Protein AF-A0A7Z9FZ51-F1 (afdb_monomer_lite)

Foldseek 3Di:
DAAAPFDKDWFADPVRWIKIFGDKDFAQADPQQWRFPFFFDKDFDCVQPVVQLVVVLVPDDHDLLAGDDDPNGMDADDDDFDWDWYAYYPLRQTEPPCVCAKTWDWDDFPDHITITIHGNPVVCNRIDAGMWIDDPSHTYGDDPVPDDVVRVRVVDDDDDDDPQDKDAPPDPPDPDDLCVVVHAPADQDWFQWPQRKIWTKGKHQQCSHSVNVVPPDDPVRSVSVLVSQQVCLVNPDPVDDRYDDTSDDDDDDDTVSVVDDDDPPQSGRMDMDTRIMGGHDD

Secondary structure (DSSP, 8-state):
---TTS--EEEE-TT--EEEE----B----TTSEEEEE-S--EE-TTTTHHHHHHHTTTPPPP--PPP-STTTEE------PPP-EEETTTTEEE-SGGGTEEEEEEE-SSSEEEEEEESSGGGTTB---EEEEETTEEEEE-GGGS-GGG--TT--PPP------B--S-SSSTT-TTTTT--SEEEEEEE-TTS-EEEEEEEEGGGSHHHHTS---HHHHHHHHHHHHHHHHH--TTS-SSPPPSSS-PPPPPGGGSPPPPTT-SSSEEEEEEEEE----

pLDDT: mean 89.77, std 9.66, range [45.31, 98.06]

Structure (mmCIF, N/CA/C/O backbone):
data_AF-A0A7Z9FZ51-F1
#
_entry.id   AF-A0A7Z9FZ51-F1
#
loop_
_atom_site.group_PDB
_atom_site.id
_atom_site.type_symbol
_atom_site.label_atom_id
_atom_site.label_alt_id
_atom_site.label_comp_id
_atom_site.label_asym_id
_atom_site.label_entity_id
_atom_site.label_seq_id
_atom_site.pdbx_PDB_ins_code
_atom_site.Cartn_x
_atom_site.Cartn_y
_atom_site.Cartn_z
_atom_site.occupancy
_atom_site.B_iso_or_equiv
_atom_site.auth_seq_id
_atom_site.auth_comp_id
_atom_site.auth_asym_id
_atom_site.auth_atom_id
_atom_site.pdbx_PDB_model_num
ATOM 1 N N . MET A 1 1 ? 10.504 4.989 -7.345 1.00 70.00 1 MET A N 1
ATOM 2 C CA . MET A 1 1 ? 10.584 3.708 -8.073 1.00 70.00 1 MET A CA 1
ATOM 3 C C . MET A 1 1 ? 12.003 3.205 -7.929 1.00 70.00 1 MET A C 1
ATOM 5 O O . MET A 1 1 ? 12.911 4.012 -8.070 1.00 70.00 1 MET A O 1
ATOM 9 N N . GLU A 1 2 ? 12.186 1.934 -7.598 1.00 76.62 2 GLU A N 1
ATOM 10 C CA . GLU A 1 2 ? 13.503 1.319 -7.427 1.00 76.62 2 GLU A CA 1
ATOM 11 C C . GLU A 1 2 ? 13.592 0.122 -8.384 1.00 76.62 2 GLU A C 1
ATOM 13 O O . GLU A 1 2 ? 12.722 -0.744 -8.342 1.00 76.62 2 GLU A O 1
ATOM 18 N N . ILE A 1 3 ? 14.574 0.114 -9.297 1.00 81.25 3 ILE A N 1
ATOM 19 C CA . ILE A 1 3 ? 14.749 -0.941 -10.324 1.00 81.25 3 ILE A CA 1
ATOM 20 C C . ILE A 1 3 ? 16.059 -1.725 -10.135 1.00 81.25 3 ILE A C 1
ATOM 22 O O . ILE A 1 3 ? 16.210 -2.825 -10.657 1.00 81.25 3 ILE A O 1
ATOM 26 N N . ASN A 1 4 ? 16.997 -1.238 -9.324 1.00 82.38 4 ASN A N 1
ATOM 27 C CA . ASN A 1 4 ? 18.313 -1.864 -9.131 1.00 82.38 4 ASN A CA 1
ATOM 28 C C . ASN A 1 4 ? 18.247 -3.281 -8.543 1.00 82.38 4 ASN A C 1
ATOM 30 O O . ASN A 1 4 ? 19.181 -4.053 -8.748 1.00 82.38 4 ASN A O 1
ATOM 34 N N . THR A 1 5 ? 17.165 -3.631 -7.844 1.00 81.12 5 THR A N 1
ATOM 35 C CA . THR A 1 5 ? 16.936 -4.961 -7.250 1.00 81.12 5 THR A CA 1
ATOM 36 C C . THR A 1 5 ? 16.008 -5.855 -8.072 1.00 81.12 5 THR A C 1
ATOM 38 O O . THR A 1 5 ? 15.762 -6.998 -7.688 1.00 81.12 5 THR A O 1
ATOM 41 N N . VAL A 1 6 ? 15.492 -5.365 -9.203 1.00 87.81 6 VAL A N 1
ATOM 42 C CA . VAL A 1 6 ? 14.621 -6.149 -10.083 1.00 87.81 6 VAL A CA 1
ATOM 43 C C . VAL A 1 6 ? 15.435 -7.290 -10.708 1.00 87.81 6 VAL A C 1
ATOM 45 O O . VAL A 1 6 ? 16.499 -7.025 -11.276 1.00 87.81 6 VAL A O 1
ATOM 48 N N . PRO A 1 7 ? 14.967 -8.554 -10.634 1.00 90.38 7 PRO A N 1
ATOM 49 C CA . PRO A 1 7 ? 15.611 -9.664 -11.328 1.00 90.38 7 PRO A CA 1
ATOM 50 C C . PRO A 1 7 ? 15.722 -9.381 -12.825 1.00 90.38 7 PRO A C 1
ATOM 52 O O . PRO A 1 7 ? 14.788 -8.855 -13.420 1.00 90.38 7 PRO A O 1
ATOM 55 N N . TYR A 1 8 ? 16.833 -9.753 -13.451 1.00 94.19 8 TYR A N 1
ATOM 56 C CA . TYR A 1 8 ? 17.039 -9.549 -14.883 1.00 94.19 8 TYR A CA 1
ATOM 57 C C . TYR A 1 8 ? 17.836 -10.707 -15.483 1.00 94.19 8 TYR A C 1
ATOM 59 O O . TYR A 1 8 ? 18.572 -11.394 -14.776 1.00 94.19 8 TYR A O 1
ATOM 67 N N . PHE A 1 9 ? 17.678 -10.914 -16.786 1.00 96.38 9 PHE A N 1
ATOM 68 C CA . PHE A 1 9 ? 18.583 -11.740 -17.581 1.00 96.38 9 PHE A CA 1
ATOM 69 C C . PHE A 1 9 ? 19.590 -10.838 -18.281 1.00 96.38 9 PHE A C 1
ATOM 71 O O . PHE A 1 9 ? 19.221 -9.751 -18.726 1.00 96.38 9 PHE A O 1
ATOM 78 N N . ASP A 1 10 ? 20.832 -11.286 -18.418 1.00 95.94 10 ASP A N 1
ATOM 79 C CA . ASP A 1 10 ? 21.835 -10.655 -19.264 1.00 95.94 10 ASP A CA 1
ATOM 80 C C . ASP A 1 10 ? 22.462 -11.648 -20.240 1.00 95.94 10 ASP A C 1
ATOM 82 O O . ASP A 1 10 ? 22.491 -12.856 -20.007 1.00 95.94 10 ASP A O 1
ATOM 86 N N . SER A 1 11 ? 22.897 -11.127 -21.381 1.00 97.56 11 SER A N 1
ATOM 87 C CA . SER A 1 11 ? 23.531 -11.895 -22.447 1.00 97.56 11 SER A CA 1
ATOM 88 C C . SER A 1 11 ? 24.342 -10.960 -23.341 1.00 97.56 11 SER A C 1
ATOM 90 O O . SER A 1 11 ? 24.157 -9.742 -23.301 1.00 97.56 11 SER A O 1
ATOM 92 N N . GLU A 1 12 ? 25.236 -11.522 -24.140 1.00 97.88 12 GLU A N 1
ATOM 93 C CA . GLU A 1 12 ? 26.069 -10.784 -25.089 1.00 97.88 12 GLU A CA 1
ATOM 94 C C . GLU A 1 12 ? 25.795 -11.268 -26.515 1.00 97.88 12 GLU A C 1
ATOM 96 O O . GLU A 1 12 ? 25.490 -12.443 -26.735 1.00 97.88 12 GLU A O 1
ATOM 101 N N . ASP A 1 13 ? 25.876 -10.354 -27.480 1.00 96.25 13 ASP A N 1
ATOM 102 C CA . ASP A 1 13 ? 25.861 -10.707 -28.900 1.00 96.25 13 ASP A CA 1
ATOM 103 C C . ASP A 1 13 ? 27.240 -11.195 -29.382 1.00 96.25 13 ASP A C 1
ATOM 105 O O . ASP A 1 13 ? 28.225 -11.206 -28.638 1.00 96.25 13 ASP A O 1
ATOM 109 N N . ALA A 1 14 ? 27.336 -11.592 -30.654 1.00 95.62 14 ALA A N 1
ATOM 110 C CA . ALA A 1 14 ? 28.589 -12.091 -31.231 1.00 95.62 14 ALA A CA 1
ATOM 111 C C . ALA A 1 14 ? 29.737 -11.056 -31.248 1.00 95.62 14 ALA A C 1
ATOM 113 O O . ALA A 1 14 ? 30.898 -11.430 -31.427 1.00 95.62 14 ALA A O 1
ATOM 114 N N . MET A 1 15 ? 29.430 -9.766 -31.076 1.00 95.19 15 MET A N 1
ATOM 115 C CA . MET A 1 15 ? 30.400 -8.671 -31.017 1.00 95.19 15 MET A CA 1
ATOM 116 C C . MET A 1 15 ? 30.791 -8.302 -29.577 1.00 95.19 15 MET A C 1
ATOM 118 O O . MET A 1 15 ? 31.623 -7.414 -29.387 1.00 95.19 15 MET A O 1
ATOM 122 N N . GLY A 1 16 ? 30.220 -8.972 -28.572 1.00 94.75 16 GLY A N 1
ATOM 123 C CA . GLY A 1 16 ? 30.438 -8.677 -27.158 1.00 94.75 16 GLY A CA 1
ATOM 124 C C . GLY A 1 16 ? 29.622 -7.488 -26.643 1.00 94.75 16 GLY A C 1
ATOM 125 O O . GLY A 1 16 ? 29.922 -6.971 -25.566 1.00 94.75 16 GLY A O 1
ATOM 126 N N . ASN A 1 17 ? 28.604 -7.021 -27.378 1.00 96.81 17 ASN A N 1
ATOM 127 C CA . ASN A 1 17 ? 27.694 -6.014 -26.837 1.00 96.81 17 ASN A CA 1
ATOM 128 C C . ASN A 1 17 ? 26.762 -6.679 -25.830 1.00 96.81 17 ASN A C 1
ATOM 130 O O . ASN A 1 17 ? 26.110 -7.680 -26.132 1.00 96.81 17 ASN A O 1
ATOM 134 N N . LYS A 1 18 ? 26.669 -6.091 -24.639 1.00 97.19 18 LYS A N 1
ATOM 135 C CA . LYS A 1 18 ? 25.845 -6.614 -23.557 1.00 97.19 18 LYS A CA 1
ATOM 136 C C . LYS A 1 18 ? 24.414 -6.094 -23.636 1.00 97.19 18 LYS A C 1
ATOM 138 O O . LYS A 1 18 ? 24.190 -4.891 -23.760 1.00 97.19 18 LYS A O 1
ATOM 143 N N . TYR A 1 19 ? 23.462 -7.001 -23.461 1.00 98.06 19 TYR A N 1
ATOM 144 C CA . TYR A 1 19 ? 22.036 -6.718 -23.374 1.00 98.06 19 TYR A CA 1
ATOM 145 C C . TYR A 1 19 ? 21.468 -7.268 -22.070 1.00 98.06 19 TYR A C 1
ATOM 147 O O . TYR A 1 19 ? 21.936 -8.283 -21.546 1.00 98.06 19 TYR A O 1
ATOM 155 N N . THR A 1 20 ? 20.436 -6.613 -21.550 1.00 96.94 20 THR A N 1
ATOM 156 C CA . THR A 1 20 ? 19.659 -7.099 -20.412 1.00 96.94 20 THR A CA 1
ATOM 157 C C . THR A 1 20 ? 18.171 -7.082 -20.715 1.00 96.94 20 THR A C 1
ATOM 159 O O . THR A 1 20 ? 17.685 -6.317 -21.550 1.00 96.94 20 THR A O 1
ATOM 162 N N . ARG A 1 21 ? 17.439 -7.945 -20.014 1.00 96.62 21 ARG A N 1
ATOM 163 C CA . ARG A 1 21 ? 15.982 -7.982 -20.017 1.00 96.62 21 ARG A CA 1
ATOM 164 C C . ARG A 1 21 ? 15.458 -8.015 -18.590 1.00 96.62 21 ARG A C 1
ATOM 166 O O . ARG A 1 21 ? 15.907 -8.850 -17.806 1.00 96.62 21 ARG A O 1
ATOM 173 N N . ILE A 1 22 ? 14.469 -7.181 -18.283 1.00 95.00 22 ILE A N 1
ATOM 174 C CA . ILE A 1 22 ? 13.732 -7.177 -17.009 1.00 95.00 22 ILE A CA 1
ATOM 175 C C . ILE A 1 22 ? 12.287 -7.687 -17.193 1.00 95.00 22 ILE A C 1
ATOM 177 O O . ILE A 1 22 ? 11.807 -7.766 -18.327 1.00 95.00 22 ILE A O 1
ATOM 181 N N . PRO A 1 23 ? 11.570 -8.049 -16.109 1.00 93.69 23 PRO A N 1
ATOM 182 C CA . PRO A 1 23 ? 10.147 -8.341 -16.165 1.00 93.69 23 PRO A CA 1
ATOM 183 C C . PRO A 1 23 ? 9.358 -7.158 -16.718 1.00 93.69 23 PRO A C 1
ATOM 185 O O . PRO A 1 23 ? 9.645 -6.002 -16.411 1.00 93.69 23 PRO A O 1
ATOM 188 N N . ARG A 1 24 ? 8.309 -7.459 -17.483 1.00 92.44 24 ARG A N 1
ATOM 189 C CA . ARG A 1 24 ? 7.384 -6.444 -17.984 1.00 92.44 24 ARG A CA 1
ATOM 190 C C . ARG A 1 24 ? 6.716 -5.710 -16.825 1.00 92.44 24 ARG A C 1
ATOM 192 O O . ARG A 1 24 ? 5.989 -6.322 -16.043 1.00 92.44 24 ARG A O 1
ATOM 199 N N . PHE A 1 25 ? 6.876 -4.391 -16.790 1.00 92.69 25 PHE A N 1
ATOM 200 C CA . PHE A 1 25 ? 6.110 -3.518 -15.908 1.00 92.69 25 PHE A CA 1
ATOM 201 C C . PHE A 1 25 ? 5.097 -2.718 -16.712 1.00 92.69 25 PHE A C 1
ATOM 203 O O . PHE A 1 25 ? 5.451 -1.992 -17.640 1.00 92.69 25 PHE A O 1
ATOM 210 N N . LYS A 1 26 ? 3.827 -2.860 -16.330 1.00 93.50 26 LYS A N 1
ATOM 211 C CA . LYS A 1 26 ? 2.723 -2.078 -16.872 1.00 93.50 26 LYS A CA 1
ATOM 212 C C . LYS A 1 26 ? 2.120 -1.237 -15.762 1.00 93.50 26 LYS A C 1
ATOM 214 O O . LYS A 1 26 ? 1.666 -1.772 -14.753 1.00 93.50 26 LYS A O 1
ATOM 219 N N . PHE A 1 27 ? 2.102 0.066 -15.975 1.00 93.69 27 PHE A N 1
ATOM 220 C CA . PHE A 1 27 ? 1.507 1.029 -15.070 1.00 93.69 27 PHE A CA 1
ATOM 221 C C . PHE A 1 27 ? 0.087 1.380 -15.528 1.00 93.69 27 PHE A C 1
ATOM 223 O O . PHE A 1 27 ? -0.194 1.368 -16.729 1.00 93.69 27 PHE A O 1
ATOM 230 N N . PRO A 1 28 ? -0.832 1.683 -14.597 1.00 91.88 28 PRO A N 1
ATOM 231 C CA . PRO A 1 28 ? -2.117 2.261 -14.956 1.00 91.88 28 PRO A CA 1
ATOM 232 C C . PRO A 1 28 ? -1.889 3.669 -15.510 1.00 91.88 28 PRO A C 1
ATOM 234 O O . PRO A 1 28 ? -1.166 4.464 -14.909 1.00 91.88 28 PRO A O 1
ATOM 237 N N . VAL A 1 29 ? -2.505 3.974 -16.648 1.00 92.19 29 VAL A N 1
ATOM 238 C CA . VAL A 1 29 ? -2.406 5.279 -17.311 1.00 92.19 29 VAL A CA 1
ATOM 239 C C . VAL A 1 29 ? -3.812 5.825 -17.516 1.00 92.19 29 VAL A C 1
ATOM 241 O O . VAL A 1 29 ? -4.710 5.089 -17.929 1.00 92.19 29 VAL A O 1
ATOM 244 N N . ASN A 1 30 ? -4.020 7.090 -17.161 1.00 88.75 30 ASN A N 1
ATOM 245 C CA . ASN A 1 30 ? -5.281 7.784 -17.394 1.00 88.75 30 ASN A CA 1
ATOM 246 C C . ASN A 1 30 ? -5.388 8.274 -18.857 1.00 88.75 30 ASN A C 1
ATOM 248 O O . ASN A 1 30 ? -4.530 7.994 -19.690 1.00 88.75 30 ASN A O 1
ATOM 252 N N . GLN A 1 31 ? -6.456 9.004 -19.177 1.00 88.38 31 GLN A N 1
ATOM 253 C CA . GLN A 1 31 ? -6.686 9.528 -20.532 1.00 88.38 31 GLN A CA 1
ATOM 254 C C . GLN A 1 31 ? -5.646 10.569 -20.974 1.00 88.38 31 GLN A C 1
ATOM 256 O O . GLN A 1 31 ? -5.479 10.769 -22.171 1.00 88.38 31 GLN A O 1
ATOM 261 N N . ASP A 1 32 ? -4.934 11.180 -20.027 1.00 88.25 32 ASP A N 1
ATOM 262 C CA . ASP A 1 32 ? -3.930 12.218 -20.269 1.00 88.25 32 ASP A CA 1
ATOM 263 C C . ASP A 1 32 ? -2.504 11.648 -20.367 1.00 88.25 32 ASP A C 1
ATOM 265 O O . ASP A 1 32 ? -1.533 12.398 -20.321 1.00 88.25 32 ASP A O 1
ATOM 269 N N . GLY A 1 33 ? -2.344 10.320 -20.426 1.00 92.50 33 GLY A N 1
ATOM 270 C CA . GLY A 1 33 ? -1.014 9.708 -20.450 1.00 92.50 33 GLY A CA 1
ATOM 271 C C . GLY A 1 33 ? -0.303 9.735 -19.090 1.00 92.50 33 GLY A C 1
ATOM 272 O O . GLY A 1 33 ? 0.920 9.636 -19.034 1.00 92.50 33 GLY A O 1
ATOM 273 N N . ILE A 1 34 ? -1.037 9.859 -17.977 1.00 92.44 34 ILE A N 1
ATOM 274 C CA . ILE A 1 34 ? -0.471 9.985 -16.626 1.00 92.44 34 ILE A CA 1
ATOM 275 C C . ILE A 1 34 ? -0.728 8.730 -15.784 1.00 92.44 34 ILE A C 1
ATOM 277 O O . ILE A 1 34 ? -1.857 8.256 -15.647 1.00 92.44 34 ILE A O 1
ATOM 281 N N . THR A 1 35 ? 0.324 8.236 -15.132 1.00 93.44 35 THR A N 1
ATOM 282 C CA . THR A 1 35 ? 0.235 7.328 -13.983 1.00 93.44 35 THR A CA 1
ATOM 283 C C . THR A 1 35 ? 0.287 8.134 -12.692 1.00 93.44 35 THR A C 1
ATOM 285 O O . THR A 1 35 ? 1.348 8.624 -12.303 1.00 93.44 35 THR A O 1
ATOM 288 N N . THR A 1 36 ? -0.834 8.230 -11.981 1.00 91.50 36 THR A N 1
ATOM 289 C CA . THR A 1 36 ? -0.872 8.812 -10.633 1.00 91.50 36 THR A CA 1
ATOM 290 C C . THR A 1 36 ? -0.196 7.875 -9.634 1.00 91.50 36 THR A C 1
ATOM 292 O O . THR A 1 36 ? -0.616 6.731 -9.474 1.00 91.50 36 THR A O 1
ATOM 295 N N . LEU A 1 37 ? 0.841 8.359 -8.945 1.00 90.94 37 LEU A N 1
ATOM 296 C CA . LEU A 1 37 ? 1.549 7.608 -7.900 1.00 90.94 37 LEU A CA 1
ATOM 297 C C . LEU A 1 37 ? 1.183 8.086 -6.493 1.00 90.94 37 LEU A C 1
ATOM 299 O O . LEU A 1 37 ? 1.145 7.289 -5.561 1.00 90.94 37 LEU A O 1
ATOM 303 N N . MET A 1 38 ? 0.924 9.384 -6.332 1.00 90.31 38 MET A N 1
ATOM 304 C CA . MET A 1 38 ? 0.450 9.979 -5.086 1.00 90.31 38 MET A CA 1
ATOM 305 C C . MET A 1 38 ? -0.615 11.021 -5.405 1.00 90.31 38 MET A C 1
ATOM 307 O O . MET A 1 38 ? -0.402 11.879 -6.260 1.00 90.31 38 MET A O 1
ATOM 311 N N . GLN A 1 39 ? -1.728 10.949 -4.687 1.00 88.75 39 GLN A N 1
ATOM 312 C CA . GLN A 1 39 ? -2.898 11.798 -4.859 1.00 88.75 39 GLN A CA 1
ATOM 313 C C . GLN A 1 39 ? -3.154 12.545 -3.544 1.00 88.75 39 GLN A C 1
ATOM 315 O O . GLN A 1 39 ? -3.059 11.937 -2.478 1.00 88.75 39 GLN A O 1
ATOM 320 N N . ASP A 1 40 ? -3.459 13.841 -3.615 1.00 88.75 40 ASP A N 1
ATOM 321 C CA . ASP A 1 40 ? -3.914 14.645 -2.469 1.00 88.75 40 ASP A CA 1
ATOM 322 C C . ASP A 1 40 ? -3.013 14.590 -1.226 1.00 88.75 40 ASP A C 1
ATOM 324 O O . ASP A 1 40 ? -3.474 14.397 -0.096 1.00 88.75 40 ASP A O 1
ATOM 328 N N . VAL A 1 41 ? -1.701 14.786 -1.424 1.00 88.6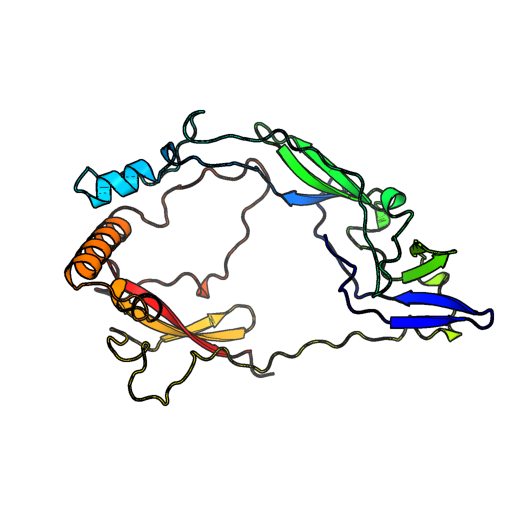9 41 VAL A N 1
ATOM 329 C CA . VAL A 1 41 ? -0.716 14.718 -0.334 1.00 88.69 41 VAL A CA 1
ATOM 330 C C . VAL A 1 41 ? -1.103 15.689 0.783 1.00 88.69 41 VAL A C 1
ATOM 332 O O . VAL A 1 41 ? -1.070 16.905 0.610 1.00 88.69 41 VAL A O 1
ATOM 335 N N . THR A 1 42 ? -1.450 15.132 1.944 1.00 90.94 42 THR A N 1
ATOM 336 C CA . THR A 1 42 ? -1.940 15.877 3.107 1.00 90.94 42 THR A CA 1
ATOM 337 C C . THR A 1 42 ? -1.242 15.376 4.364 1.00 90.94 42 THR A C 1
ATOM 339 O O . THR A 1 42 ? -1.232 14.179 4.648 1.00 90.94 42 THR A O 1
ATOM 342 N N . MET A 1 43 ? -0.654 16.295 5.127 1.00 92.25 43 MET A N 1
ATOM 343 C CA . MET A 1 43 ? -0.009 16.006 6.407 1.00 92.25 43 MET A CA 1
ATOM 344 C C . MET A 1 43 ? -0.935 16.445 7.537 1.00 92.25 43 MET A C 1
ATOM 346 O O . MET A 1 43 ? -1.212 17.635 7.671 1.00 92.25 43 MET A O 1
ATOM 350 N N . TYR A 1 44 ? -1.400 15.502 8.354 1.00 94.88 44 TYR A N 1
ATOM 351 C CA . TYR A 1 44 ? -2.259 15.800 9.501 1.00 94.88 44 TYR A CA 1
ATOM 352 C C . TYR A 1 44 ? -1.442 16.032 10.770 1.00 94.88 44 TYR A C 1
ATOM 354 O O . TYR A 1 44 ? -0.529 15.271 11.100 1.00 94.88 44 TYR A O 1
ATOM 362 N N . SER A 1 45 ? -1.797 17.079 11.507 1.00 96.31 45 SER A N 1
ATOM 363 C CA . SER A 1 45 ? -1.217 17.397 12.806 1.00 96.31 45 SER A CA 1
ATOM 364 C C . SER A 1 45 ? -1.926 16.645 13.940 1.00 96.31 45 SER A C 1
ATOM 366 O O . SER A 1 45 ? -2.924 15.938 13.750 1.00 96.31 45 SER A O 1
ATOM 368 N N . LYS A 1 46 ? -1.434 16.818 15.172 1.00 96.81 46 LYS A N 1
ATOM 369 C CA . LYS A 1 46 ? -2.080 16.236 16.358 1.00 96.81 46 LYS A CA 1
ATOM 370 C C . LYS A 1 46 ? -3.437 16.884 16.636 1.00 96.81 46 LYS A C 1
ATOM 372 O O . LYS A 1 46 ? -4.304 16.260 17.250 1.00 96.81 46 LYS A O 1
ATOM 377 N N . GLU A 1 47 ? -3.610 18.121 16.202 1.00 95.94 47 GLU A N 1
ATOM 378 C CA . GLU A 1 47 ? -4.805 18.935 16.370 1.00 95.94 47 GLU A CA 1
ATOM 379 C C . GLU A 1 47 ? -5.967 18.398 15.521 1.00 95.94 47 GLU A C 1
ATOM 381 O O . GLU A 1 47 ? -7.117 18.530 15.936 1.00 95.94 47 GLU A O 1
ATOM 386 N N . SER A 1 48 ? -5.667 17.699 14.417 1.00 96.19 48 SER A N 1
ATOM 387 C CA . SER A 1 48 ? -6.673 17.125 13.515 1.00 96.19 48 SER A CA 1
ATOM 388 C C . SER A 1 48 ? -7.651 16.185 14.221 1.00 96.19 48 SER A C 1
ATOM 390 O O . SER A 1 48 ? -8.857 16.418 14.200 1.00 96.19 48 SER A O 1
ATOM 392 N N . ILE A 1 49 ? -7.145 15.138 14.879 1.00 95.56 49 ILE A N 1
ATOM 393 C CA . ILE A 1 49 ? -7.989 14.159 15.588 1.00 95.56 49 ILE A CA 1
ATOM 394 C C . ILE A 1 49 ? -7.346 13.614 16.864 1.00 95.56 49 ILE A C 1
ATOM 396 O O . ILE A 1 49 ? -8.039 13.324 17.842 1.00 95.56 49 ILE A O 1
ATOM 400 N N . TYR A 1 50 ? -6.014 13.519 16.901 1.00 96.00 50 TYR A N 1
ATOM 401 C CA . TYR A 1 50 ? -5.285 12.874 17.992 1.00 96.00 50 TYR A CA 1
ATOM 402 C C . TYR A 1 50 ? -5.580 13.501 19.359 1.00 96.00 50 TYR A C 1
ATOM 404 O O . TYR A 1 50 ? -5.887 12.777 20.306 1.00 96.00 50 TYR A O 1
ATOM 412 N N . GLN A 1 51 ? -5.518 14.833 19.491 1.00 96.50 51 GLN A N 1
ATOM 413 C CA . GLN A 1 51 ? -5.763 15.485 20.785 1.00 96.50 51 GLN A CA 1
ATOM 414 C C . GLN A 1 51 ? -7.200 15.270 21.266 1.00 96.50 51 GLN A C 1
ATOM 416 O O . GLN A 1 51 ? -7.428 15.108 22.465 1.00 96.50 51 GLN A O 1
ATOM 421 N N . GLN A 1 52 ? -8.156 15.210 20.337 1.00 95.50 52 GLN A N 1
ATOM 422 C CA . GLN A 1 52 ? -9.558 14.965 20.654 1.00 95.50 52 GLN A CA 1
ATOM 423 C C . GLN A 1 52 ? -9.760 13.534 21.174 1.00 95.50 52 GLN A C 1
ATOM 425 O O . GLN A 1 52 ? -10.366 13.344 22.226 1.00 95.50 52 GLN A O 1
ATOM 430 N N . VAL A 1 53 ? -9.173 12.532 20.507 1.00 95.88 53 VAL A N 1
ATOM 431 C CA . VAL A 1 53 ? -9.195 11.129 20.965 1.00 95.88 53 VAL A CA 1
ATOM 432 C C . VAL A 1 53 ? -8.479 10.972 22.305 1.00 95.88 53 VAL A C 1
ATOM 434 O O . VAL A 1 53 ? -8.968 10.288 23.200 1.00 95.88 53 VAL A O 1
ATOM 437 N N . LYS A 1 54 ? -7.346 11.654 22.494 1.00 96.06 54 LYS A N 1
ATOM 438 C CA . LYS A 1 54 ? -6.601 11.639 23.757 1.00 96.06 54 LYS A CA 1
ATOM 439 C C . LYS A 1 54 ? -7.398 12.244 24.913 1.00 96.06 54 LYS A C 1
ATOM 441 O O . LYS A 1 54 ? -7.320 11.738 26.030 1.00 96.06 54 LYS A O 1
ATOM 446 N N . ALA A 1 55 ? -8.125 13.334 24.676 1.00 96.06 55 ALA A N 1
ATOM 447 C CA . ALA A 1 55 ? -9.003 13.932 25.677 1.00 96.06 55 ALA A CA 1
ATOM 448 C C . ALA A 1 55 ? -10.190 13.011 25.988 1.00 96.06 55 ALA A C 1
ATOM 450 O O . ALA A 1 55 ? -10.537 12.821 27.153 1.00 96.06 55 ALA A O 1
ATOM 451 N N . TRP A 1 56 ? -10.768 12.388 24.961 1.00 95.38 56 TRP A N 1
ATOM 452 C CA . TRP A 1 56 ? -11.854 11.426 25.111 1.00 95.38 56 TRP A CA 1
ATOM 453 C C . TRP A 1 56 ? -11.446 10.203 25.937 1.00 95.38 56 TRP A C 1
ATOM 455 O O . TRP A 1 56 ? -12.147 9.848 26.880 1.00 95.38 56 TRP A O 1
ATOM 465 N N . ALA A 1 57 ? -10.252 9.653 25.702 1.00 93.88 57 ALA A N 1
ATOM 466 C CA . ALA A 1 57 ? -9.682 8.585 26.526 1.00 93.88 57 ALA A CA 1
ATOM 467 C C . ALA A 1 57 ? -9.547 8.966 28.017 1.00 93.88 57 ALA A C 1
ATOM 469 O O . ALA A 1 57 ? -9.474 8.094 28.876 1.00 93.88 57 ALA A O 1
ATOM 470 N N . LYS A 1 58 ? -9.541 10.267 28.343 1.00 93.62 58 LYS A N 1
ATOM 471 C CA . LYS A 1 58 ? -9.518 10.806 29.714 1.00 93.62 58 LYS A CA 1
ATOM 472 C C . LYS A 1 58 ? -10.901 11.217 30.237 1.00 93.62 58 LYS A C 1
ATOM 474 O O . LYS A 1 58 ? -10.986 11.884 31.265 1.00 93.62 58 LYS A O 1
ATOM 479 N N . GLY A 1 59 ? -11.975 10.844 29.542 1.00 92.19 59 GLY A N 1
ATOM 480 C CA . GLY A 1 59 ? -13.358 11.110 29.942 1.00 92.19 59 GLY A CA 1
ATOM 481 C C . GLY A 1 59 ? -13.981 12.377 29.354 1.00 92.19 59 GLY A C 1
ATOM 482 O O . GLY A 1 59 ? -15.073 12.754 29.776 1.00 92.19 59 GLY A O 1
ATOM 483 N N . ALA A 1 60 ? -13.330 13.046 28.394 1.00 94.88 60 ALA A N 1
ATOM 484 C CA . ALA A 1 60 ? -13.988 14.106 27.630 1.00 94.88 60 ALA A CA 1
ATOM 485 C C . ALA A 1 60 ? -15.089 13.538 26.715 1.00 94.88 60 ALA A C 1
ATOM 487 O O . ALA A 1 60 ? -15.211 12.327 26.533 1.00 94.88 60 ALA A O 1
ATOM 488 N N . GLN A 1 61 ? -15.887 14.422 26.114 1.00 92.94 61 GLN A N 1
ATOM 489 C CA . GLN A 1 61 ? -16.897 13.998 25.147 1.00 92.94 61 GLN A CA 1
ATOM 490 C C . GLN A 1 61 ? -16.246 13.346 23.911 1.00 92.94 61 GLN A C 1
ATOM 492 O O . GLN A 1 61 ? -15.204 13.823 23.452 1.00 92.94 61 GLN A O 1
ATOM 497 N N . PRO A 1 62 ? -16.862 12.292 23.346 1.00 93.00 62 PRO A N 1
ATOM 498 C CA . PRO A 1 62 ? -16.389 11.673 22.117 1.00 93.00 62 PRO A CA 1
ATOM 499 C C . PRO A 1 62 ? -16.368 12.681 20.969 1.00 93.00 62 PRO A C 1
ATOM 501 O O . PRO A 1 62 ? -17.378 13.354 20.734 1.00 93.00 62 PRO A O 1
ATOM 504 N N . PRO A 1 63 ? -15.270 12.768 20.209 1.00 94.38 63 PRO A N 1
ATOM 505 C CA . PRO A 1 63 ? -15.242 13.595 19.020 1.00 94.38 63 PRO A CA 1
ATOM 506 C C . PRO A 1 63 ? -16.039 12.959 17.881 1.00 94.38 63 PRO A C 1
ATOM 508 O O . PRO A 1 63 ? -16.341 11.761 17.877 1.00 94.38 63 PRO A O 1
ATOM 511 N N . LYS A 1 64 ? -16.342 13.781 16.871 1.00 91.06 64 LYS A N 1
ATOM 512 C CA . LYS A 1 64 ? -17.094 13.361 15.679 1.00 91.06 64 LYS A CA 1
ATOM 513 C C . LYS A 1 64 ? -16.406 12.240 14.892 1.00 91.06 64 LYS A C 1
ATOM 515 O O . LYS A 1 64 ? -17.104 11.477 14.234 1.00 91.06 64 LYS A O 1
ATOM 520 N N . GLY A 1 65 ? -15.076 12.160 14.971 1.00 92.25 65 GLY A N 1
ATOM 521 C CA . GLY A 1 65 ? -14.241 11.212 14.227 1.00 92.25 65 GLY A CA 1
ATOM 522 C C . GLY A 1 65 ? -13.677 11.776 12.920 1.00 92.25 65 GLY A C 1
ATOM 523 O O . GLY A 1 65 ? -12.681 11.268 12.427 1.00 92.25 65 GLY A O 1
ATOM 524 N N . SER A 1 66 ? -14.244 12.858 12.388 1.00 94.31 66 SER A N 1
ATOM 525 C CA . SER A 1 66 ? -13.706 13.535 11.205 1.00 94.31 66 SER A CA 1
ATOM 526 C C . SER A 1 66 ? -12.357 14.193 11.502 1.00 94.31 66 SER A C 1
ATOM 528 O O . SER A 1 66 ? -12.230 14.911 12.500 1.00 94.31 66 SER A O 1
ATOM 530 N N . PHE A 1 67 ? -11.387 14.002 10.615 1.00 95.12 67 PHE A N 1
ATOM 531 C CA . PHE A 1 67 ? -10.115 14.712 10.639 1.00 95.12 67 PHE A CA 1
ATOM 532 C C . PHE A 1 67 ? -10.359 16.207 10.403 1.00 95.12 67 PHE A C 1
ATOM 534 O O . PHE A 1 67 ? -11.148 16.596 9.543 1.00 95.12 67 PHE A O 1
ATOM 541 N N . GLY A 1 68 ? -9.705 17.054 11.198 1.00 94.00 68 GLY A N 1
ATOM 542 C CA . GLY A 1 68 ? -9.775 18.502 11.023 1.00 94.00 68 GLY A CA 1
ATOM 543 C C . GLY A 1 68 ? -9.192 18.941 9.676 1.00 94.00 68 GLY A C 1
ATOM 544 O O . GLY A 1 68 ? -8.180 18.393 9.233 1.00 94.00 68 GLY A O 1
ATOM 545 N N . ILE A 1 69 ? -9.827 19.944 9.064 1.00 92.19 69 ILE A N 1
ATOM 546 C CA . ILE A 1 69 ? -9.495 20.470 7.727 1.00 92.19 69 ILE A CA 1
ATOM 547 C C . ILE A 1 69 ? -8.977 21.916 7.737 1.00 92.19 69 ILE A C 1
ATOM 549 O O . ILE A 1 69 ? -8.756 22.499 6.682 1.00 92.19 69 ILE A O 1
ATOM 553 N N . ASP A 1 70 ? -8.813 22.510 8.919 1.00 93.56 70 ASP A N 1
ATOM 554 C CA . ASP A 1 70 ? -8.229 23.845 9.070 1.00 93.56 70 ASP A CA 1
ATOM 555 C C . ASP A 1 70 ? -6.690 23.820 9.036 1.00 93.56 70 ASP A C 1
ATOM 557 O O . ASP A 1 70 ? -6.062 22.773 9.207 1.00 93.56 70 ASP A O 1
ATOM 561 N N . ASP A 1 71 ? -6.079 24.999 8.891 1.00 92.94 71 ASP A N 1
ATOM 562 C CA . ASP A 1 71 ? -4.619 25.177 8.807 1.00 92.94 71 ASP A CA 1
ATOM 563 C C . ASP A 1 71 ? -3.850 24.719 10.062 1.00 92.94 71 ASP A C 1
ATOM 565 O O . ASP A 1 71 ? -2.629 24.565 10.027 1.00 92.94 71 ASP A O 1
ATOM 569 N N . LYS A 1 72 ? -4.529 24.526 11.203 1.00 95.56 72 LYS A N 1
ATOM 570 C CA . LYS A 1 72 ? -3.902 23.954 12.407 1.00 95.56 72 LYS A CA 1
ATOM 571 C C . LYS A 1 72 ? -3.926 22.433 12.373 1.00 95.56 72 LYS A C 1
ATOM 573 O O . LYS A 1 72 ? -3.074 21.801 12.993 1.00 95.56 72 LYS A O 1
ATOM 578 N N . SER A 1 73 ? -4.910 21.860 11.693 1.00 95.88 73 SER A N 1
ATOM 579 C CA . SER A 1 73 ? -5.190 20.431 11.623 1.00 95.88 73 SER A CA 1
ATOM 580 C C . SER A 1 73 ? -4.457 19.742 10.481 1.00 95.88 73 SER A C 1
ATOM 582 O O . SER A 1 73 ? -4.071 18.581 10.620 1.00 95.88 73 SER A O 1
ATOM 584 N N . LEU A 1 74 ? -4.255 20.429 9.360 1.00 94.62 74 LEU A N 1
ATOM 585 C CA . LEU A 1 74 ? -3.573 19.855 8.211 1.00 94.62 74 LEU A CA 1
ATOM 586 C C . LEU A 1 74 ? -2.659 20.853 7.510 1.00 94.62 74 LEU A C 1
ATOM 588 O O . LEU A 1 74 ? -2.808 22.066 7.618 1.00 94.62 74 LEU A O 1
ATOM 592 N N . TRP A 1 75 ? -1.717 20.306 6.753 1.00 92.75 75 TRP A N 1
ATOM 593 C CA . TRP A 1 75 ? -0.868 21.046 5.836 1.00 92.75 75 TRP A CA 1
ATOM 594 C C . TRP A 1 75 ? -0.735 20.278 4.520 1.00 92.75 75 TRP A C 1
ATOM 596 O O . TRP A 1 75 ? -0.381 19.096 4.512 1.00 92.75 75 TRP A O 1
ATOM 606 N N . LYS A 1 76 ? -1.006 20.957 3.402 1.00 90.31 76 LYS A N 1
ATOM 607 C CA . LYS A 1 76 ? -0.783 20.436 2.048 1.00 90.31 76 LYS A CA 1
ATOM 608 C C . LYS A 1 76 ? 0.574 20.959 1.536 1.00 90.31 76 LYS A C 1
ATOM 610 O O . LYS A 1 76 ? 0.707 22.168 1.326 1.00 90.31 76 LYS A O 1
ATOM 615 N N . PRO A 1 77 ? 1.605 20.108 1.369 1.00 87.94 77 PRO A N 1
ATOM 616 C CA . PRO A 1 77 ? 2.902 20.546 0.870 1.00 87.94 77 PRO A CA 1
ATOM 617 C C . PRO A 1 77 ? 2.841 20.982 -0.595 1.00 87.94 77 PRO A C 1
ATOM 619 O O . PRO A 1 77 ? 2.175 20.363 -1.424 1.00 87.94 77 PRO A O 1
ATOM 622 N N . VAL A 1 78 ? 3.657 21.979 -0.942 1.00 85.81 78 VAL A N 1
ATOM 623 C CA . VAL A 1 78 ? 4.068 22.182 -2.335 1.00 85.81 78 VAL A CA 1
ATOM 624 C C . VAL A 1 78 ? 5.137 21.143 -2.649 1.00 85.81 78 VAL A C 1
ATOM 626 O O . VAL A 1 78 ? 6.247 21.193 -2.116 1.00 85.81 78 VAL A O 1
ATOM 629 N N . ILE A 1 79 ? 4.796 20.182 -3.497 1.00 86.75 79 ILE A N 1
ATOM 630 C CA . ILE A 1 79 ? 5.712 19.123 -3.920 1.00 86.75 79 ILE A CA 1
ATOM 631 C C . ILE A 1 79 ? 6.578 19.587 -5.096 1.00 86.75 79 ILE A C 1
ATOM 633 O O . ILE A 1 79 ? 6.206 20.481 -5.855 1.00 86.75 79 ILE A O 1
ATOM 637 N N . LYS A 1 80 ? 7.758 18.976 -5.233 1.00 86.56 80 LYS A N 1
ATOM 638 C CA . LYS A 1 80 ? 8.667 19.133 -6.377 1.00 86.56 80 LYS A CA 1
ATOM 639 C C . LYS A 1 80 ? 9.069 17.750 -6.880 1.00 86.56 80 LYS A C 1
ATOM 641 O O . LYS A 1 80 ? 9.258 16.842 -6.075 1.00 86.56 80 LYS A O 1
ATOM 646 N N . SER A 1 81 ? 9.195 17.599 -8.192 1.00 87.62 81 SER A N 1
ATOM 647 C CA . SER A 1 81 ? 9.646 16.368 -8.832 1.00 87.62 81 SER A CA 1
ATOM 648 C C . SER A 1 81 ? 11.041 16.583 -9.398 1.00 87.62 81 SER A C 1
ATOM 650 O O . SER A 1 81 ? 11.295 17.584 -10.067 1.00 87.62 81 SER A O 1
ATOM 652 N N . ASN A 1 82 ? 11.935 15.639 -9.130 1.00 88.12 82 ASN A N 1
ATOM 653 C CA . ASN A 1 82 ? 13.243 15.576 -9.772 1.00 88.12 82 ASN A CA 1
ATOM 654 C C . ASN A 1 82 ? 13.158 14.663 -10.989 1.00 88.12 82 ASN A C 1
ATOM 656 O O . ASN A 1 82 ? 12.367 13.725 -10.972 1.00 88.12 82 ASN A O 1
ATOM 660 N N . ALA A 1 83 ? 14.014 14.893 -11.988 1.00 88.00 83 ALA A N 1
ATOM 661 C CA . ALA A 1 83 ? 14.128 14.009 -13.142 1.00 88.00 83 ALA A CA 1
ATOM 662 C C . ALA A 1 83 ? 14.271 12.538 -12.718 1.00 88.00 83 ALA A C 1
ATOM 664 O O . ALA A 1 83 ? 14.899 12.224 -11.699 1.00 88.00 83 ALA A O 1
ATOM 665 N N . ILE A 1 84 ? 13.682 11.640 -13.510 1.00 88.12 84 ILE A N 1
ATOM 666 C CA . ILE A 1 84 ? 13.748 10.208 -13.239 1.00 88.12 84 ILE A CA 1
ATOM 667 C C . ILE A 1 84 ? 15.209 9.746 -13.290 1.00 88.12 84 ILE A C 1
ATOM 669 O O . ILE A 1 84 ? 15.931 10.009 -14.246 1.00 88.12 84 ILE A O 1
ATOM 673 N N . SER A 1 85 ? 15.654 9.077 -12.228 1.00 91.00 85 SER A N 1
ATOM 674 C CA . SER A 1 85 ? 16.993 8.502 -12.141 1.00 91.00 85 SER A CA 1
ATOM 675 C C . SER A 1 85 ? 16.866 7.093 -11.598 1.00 91.00 85 SER A C 1
ATOM 677 O O . SER A 1 85 ? 16.492 6.888 -10.443 1.00 91.00 85 SER A O 1
ATOM 679 N N . LEU A 1 86 ? 17.124 6.121 -12.466 1.00 93.31 86 LEU A N 1
ATOM 680 C CA . LEU A 1 86 ? 17.033 4.703 -12.160 1.00 93.31 86 LEU A CA 1
ATOM 681 C C . LEU A 1 86 ? 18.362 4.036 -12.477 1.00 93.31 86 LEU A C 1
ATOM 683 O O . LEU A 1 86 ? 19.149 4.526 -13.287 1.00 93.31 86 LEU A O 1
ATOM 687 N N . LYS A 1 87 ? 18.621 2.928 -11.792 1.00 94.00 87 LYS A N 1
ATOM 688 C CA . LYS A 1 87 ? 19.850 2.155 -11.927 1.00 94.00 87 LYS A CA 1
ATOM 689 C C . LYS A 1 87 ? 19.505 0.680 -12.042 1.00 94.00 87 LYS A C 1
ATOM 691 O O . LYS A 1 87 ? 18.469 0.260 -11.529 1.00 94.00 87 LYS A O 1
ATOM 696 N N . GLN A 1 88 ? 20.368 -0.092 -12.689 1.00 90.25 88 GLN A N 1
ATOM 697 C CA . GLN A 1 88 ? 20.169 -1.520 -12.908 1.00 90.25 88 GLN A CA 1
ATOM 698 C C . GLN A 1 88 ? 21.384 -2.335 -12.458 1.00 90.25 88 GLN A C 1
ATOM 700 O O . GLN A 1 88 ? 22.541 -1.968 -12.689 1.00 90.25 88 GLN A O 1
ATOM 705 N N . GLY A 1 89 ? 21.085 -3.477 -11.838 1.00 86.94 89 GLY A N 1
ATOM 706 C CA . GLY A 1 89 ? 22.053 -4.506 -11.494 1.00 86.94 89 GLY A CA 1
ATOM 707 C C . GLY A 1 89 ? 22.999 -4.143 -10.343 1.00 86.94 89 GLY A C 1
ATOM 708 O O . GLY A 1 89 ? 22.970 -3.037 -9.801 1.00 86.94 89 GLY A O 1
ATOM 709 N N . PRO A 1 90 ? 23.891 -5.075 -9.967 1.00 86.38 90 PRO A N 1
ATOM 710 C CA . PRO A 1 90 ? 24.745 -4.948 -8.784 1.00 86.38 90 PRO A CA 1
ATOM 711 C C . PRO A 1 90 ? 25.777 -3.817 -8.891 1.00 86.38 90 PRO A C 1
ATOM 713 O O . PRO A 1 90 ? 26.234 -3.297 -7.877 1.00 86.38 90 PRO A O 1
ATOM 716 N N . LYS A 1 91 ? 26.137 -3.413 -10.116 1.00 90.00 91 LYS A N 1
ATOM 717 C CA . LYS A 1 91 ? 27.033 -2.276 -10.374 1.00 90.00 91 LYS A CA 1
ATOM 718 C C . LYS A 1 91 ? 26.315 -0.925 -10.350 1.00 90.00 91 LYS A C 1
ATOM 720 O O . LYS A 1 91 ? 26.981 0.095 -10.480 1.00 90.00 91 LYS A O 1
ATOM 725 N N . ASN A 1 92 ? 24.990 -0.904 -10.170 1.00 92.25 92 ASN A N 1
ATOM 726 C CA . ASN A 1 92 ? 24.187 0.315 -10.166 1.00 92.25 92 ASN A CA 1
ATOM 727 C C . ASN A 1 92 ? 24.405 1.171 -11.428 1.00 92.25 92 ASN A C 1
ATOM 729 O O . ASN A 1 92 ? 24.541 2.394 -11.332 1.00 92.25 92 ASN A O 1
ATOM 733 N N . LEU A 1 93 ? 24.436 0.534 -12.605 1.00 94.31 93 LEU A N 1
ATOM 734 C CA . LEU A 1 93 ? 24.593 1.257 -13.867 1.00 94.31 93 LEU A CA 1
ATOM 735 C C . LEU A 1 93 ? 23.362 2.150 -14.093 1.00 94.31 93 LEU A C 1
ATOM 737 O O . LEU A 1 93 ? 22.243 1.648 -13.956 1.00 94.31 93 LEU A O 1
ATOM 741 N N . PRO A 1 94 ? 23.521 3.449 -14.399 1.00 96.00 94 PRO A N 1
ATOM 742 C CA . PRO A 1 94 ? 22.401 4.335 -14.689 1.00 96.00 94 PRO A CA 1
ATOM 743 C C . PRO A 1 94 ? 21.622 3.870 -15.923 1.00 96.00 94 PRO A C 1
ATOM 745 O O . PRO A 1 94 ? 22.211 3.478 -16.931 1.00 96.00 94 PRO A O 1
ATOM 748 N N . LEU A 1 95 ? 20.295 3.963 -15.837 1.00 95.12 95 LEU A N 1
ATOM 749 C CA . LEU A 1 95 ? 19.399 3.868 -16.984 1.00 95.12 95 LEU A CA 1
ATOM 750 C C . LEU A 1 95 ? 19.267 5.261 -17.605 1.00 95.12 95 LEU A C 1
ATOM 752 O O . LEU A 1 95 ? 18.706 6.162 -16.976 1.00 95.12 95 LEU A O 1
ATOM 756 N N . LEU A 1 96 ? 19.810 5.446 -18.805 1.00 95.31 96 LEU A N 1
ATOM 757 C CA . LEU A 1 96 ? 19.747 6.716 -19.530 1.00 95.31 96 LEU A CA 1
ATOM 758 C C . LEU A 1 96 ? 18.589 6.729 -20.529 1.00 95.31 96 LEU A C 1
ATOM 760 O O . LEU A 1 96 ? 17.972 5.704 -20.802 1.00 95.31 96 LEU A O 1
ATOM 764 N N . GLU A 1 97 ? 18.281 7.921 -21.040 1.00 93.31 97 GLU A N 1
ATOM 765 C CA . GLU A 1 97 ? 17.258 8.180 -22.066 1.00 93.31 97 GLU A CA 1
ATOM 766 C C . GLU A 1 97 ? 15.810 7.833 -21.689 1.00 93.31 97 GLU A C 1
ATOM 768 O O . GLU A 1 97 ? 14.899 7.951 -22.510 1.00 93.31 97 GLU A O 1
ATOM 773 N N . LEU A 1 98 ? 15.563 7.457 -20.432 1.00 91.94 98 LEU A N 1
ATOM 774 C CA . LEU A 1 98 ? 14.212 7.219 -19.930 1.00 91.94 98 LEU A CA 1
ATOM 775 C C . LEU A 1 98 ? 13.327 8.463 -20.029 1.00 91.94 98 LEU A C 1
ATOM 777 O O . LEU A 1 98 ? 12.121 8.323 -20.186 1.00 91.94 98 LEU A O 1
ATOM 781 N N . ASP A 1 99 ? 13.912 9.660 -19.988 1.00 90.94 99 ASP A N 1
ATOM 782 C CA . ASP A 1 99 ? 13.234 10.951 -20.114 1.00 90.94 99 ASP A CA 1
ATOM 783 C C . ASP A 1 99 ? 12.598 11.190 -21.489 1.00 90.94 99 ASP A C 1
ATOM 785 O O . ASP A 1 99 ? 11.785 12.099 -21.616 1.00 90.94 99 ASP A O 1
ATOM 789 N N . LYS A 1 100 ? 12.922 10.375 -22.501 1.00 90.38 100 LYS A N 1
ATOM 790 C CA . LYS A 1 100 ? 12.226 10.363 -23.799 1.00 90.38 100 LYS A CA 1
ATOM 791 C C . LYS A 1 100 ? 10.945 9.521 -23.770 1.00 90.38 100 LYS A C 1
ATOM 793 O O . LYS A 1 100 ? 10.104 9.660 -24.648 1.00 90.38 100 LYS A O 1
ATOM 798 N N . ILE A 1 101 ? 10.814 8.641 -22.777 1.00 92.56 101 ILE A N 1
ATOM 799 C CA . ILE A 1 101 ? 9.750 7.635 -22.666 1.00 92.56 101 ILE A CA 1
ATOM 800 C C . ILE A 1 101 ? 8.771 8.034 -21.566 1.00 92.56 101 ILE A C 1
ATOM 802 O O . ILE A 1 101 ? 7.559 8.040 -21.772 1.00 92.56 101 ILE A O 1
ATOM 806 N N . LEU A 1 102 ? 9.296 8.396 -20.397 1.00 93.50 102 LEU A N 1
ATOM 807 C CA . LEU A 1 102 ? 8.518 8.887 -19.276 1.00 93.50 102 LEU A CA 1
ATOM 808 C C . LEU A 1 102 ? 9.295 9.907 -18.447 1.00 93.50 102 LEU A C 1
ATOM 810 O O . LEU A 1 102 ? 10.514 9.844 -18.301 1.00 93.50 102 LEU A O 1
ATOM 814 N N . ARG A 1 103 ? 8.566 10.806 -17.794 1.00 93.69 103 ARG A N 1
ATOM 815 C CA . ARG A 1 103 ? 9.136 11.713 -16.794 1.00 93.69 103 ARG A CA 1
ATOM 816 C C . ARG A 1 103 ? 8.274 11.766 -15.554 1.00 93.69 103 ARG A C 1
ATOM 818 O O . ARG A 1 103 ? 7.066 11.565 -15.598 1.00 93.69 103 ARG A O 1
ATOM 825 N N . THR A 1 104 ? 8.892 12.077 -14.425 1.00 94.12 104 THR A N 1
ATOM 826 C CA . THR A 1 104 ? 8.126 12.454 -13.241 1.00 94.12 104 THR A CA 1
ATOM 827 C C . THR A 1 104 ? 7.419 13.777 -13.493 1.00 94.12 104 THR A C 1
ATOM 829 O O . THR A 1 104 ? 8.036 14.707 -14.017 1.00 94.12 104 THR A O 1
ATOM 832 N N . THR A 1 105 ? 6.181 13.894 -13.041 1.00 92.81 105 THR A N 1
ATOM 833 C CA . THR A 1 105 ? 5.415 15.127 -13.163 1.00 92.81 105 THR A CA 1
ATOM 834 C C . THR A 1 105 ? 4.668 15.434 -11.874 1.00 92.81 105 THR A C 1
ATOM 836 O O . THR A 1 105 ? 4.380 14.547 -11.062 1.00 92.81 105 THR A O 1
ATOM 839 N N . ILE A 1 106 ? 4.369 16.715 -11.692 1.00 91.62 106 ILE A N 1
ATOM 840 C CA . ILE A 1 106 ? 3.447 17.198 -10.676 1.00 91.62 106 ILE A CA 1
ATOM 841 C C . ILE A 1 106 ? 2.295 17.839 -11.403 1.00 91.62 106 ILE A C 1
ATOM 843 O O . ILE A 1 106 ? 2.480 18.761 -12.194 1.00 91.62 106 ILE A O 1
ATOM 847 N N . PHE A 1 107 ? 1.104 17.394 -11.058 1.00 86.62 107 PHE A N 1
ATOM 848 C CA . PHE A 1 107 ? -0.119 18.003 -11.524 1.00 86.62 107 PHE A CA 1
ATOM 849 C C . PHE A 1 107 ? -0.893 18.495 -10.316 1.00 86.62 107 PHE A C 1
ATOM 851 O O . PHE A 1 107 ? -0.887 17.913 -9.228 1.00 86.62 107 PHE A O 1
ATOM 858 N N . ARG A 1 108 ? -1.495 19.657 -10.503 1.00 77.75 108 ARG A N 1
ATOM 859 C CA . ARG A 1 108 ? -2.326 20.280 -9.496 1.00 77.75 108 ARG A CA 1
ATOM 860 C C . ARG A 1 108 ? -3.748 19.769 -9.688 1.00 77.75 108 ARG A C 1
ATOM 862 O O . ARG A 1 108 ? -4.283 19.845 -10.790 1.00 77.75 108 ARG A O 1
ATOM 869 N N . THR A 1 109 ? -4.341 19.270 -8.617 1.00 71.38 109 THR A N 1
ATOM 870 C CA . THR A 1 109 ? -5.796 19.149 -8.511 1.00 71.38 109 THR A CA 1
ATOM 871 C C . THR A 1 109 ? -6.328 20.447 -7.906 1.00 71.38 109 THR A C 1
ATOM 873 O O . THR A 1 109 ? -5.557 21.368 -7.650 1.00 71.38 109 THR A O 1
ATOM 876 N N . ASN A 1 110 ? -7.635 20.594 -7.722 1.00 76.12 110 ASN A N 1
ATOM 877 C CA . ASN A 1 110 ? -8.245 21.862 -7.303 1.00 76.12 110 ASN A CA 1
ATOM 878 C C . ASN A 1 110 ? -7.447 22.593 -6.196 1.00 76.12 110 ASN A C 1
ATOM 880 O O . ASN A 1 110 ? -6.982 23.729 -6.383 1.00 76.12 110 ASN A O 1
ATOM 884 N N . GLU A 1 111 ? -7.197 21.906 -5.082 1.00 73.81 111 GLU A N 1
ATOM 885 C CA . GLU A 1 111 ? -6.581 22.478 -3.884 1.00 73.81 111 GLU A CA 1
ATOM 886 C C . GLU A 1 111 ? -5.310 21.752 -3.427 1.00 73.81 111 GLU A C 1
ATOM 888 O O . GLU A 1 111 ? -4.651 22.221 -2.497 1.00 73.81 111 GLU A O 1
ATOM 893 N N . SER A 1 112 ? -4.940 20.637 -4.058 1.00 78.12 112 SER A N 1
ATOM 894 C CA . SER A 1 112 ? -3.762 19.853 -3.694 1.00 78.12 112 SER A CA 1
ATOM 895 C C . SER A 1 112 ? -2.795 19.647 -4.866 1.00 78.12 112 SER A C 1
ATOM 897 O O . SER A 1 112 ? -3.062 19.977 -6.026 1.00 78.12 112 SER A O 1
ATOM 899 N N . HIS A 1 113 ? -1.621 19.107 -4.545 1.00 84.31 113 HIS A N 1
ATOM 900 C CA . HIS A 1 113 ? -0.683 18.633 -5.544 1.00 84.31 113 HIS A CA 1
ATOM 901 C C . HIS A 1 113 ? -0.605 17.110 -5.521 1.00 84.31 113 HIS A C 1
ATOM 903 O O . HIS A 1 113 ? -0.509 16.486 -4.462 1.00 84.31 113 HIS A O 1
ATOM 909 N N . SER A 1 114 ? -0.572 16.539 -6.718 1.00 87.50 114 SER A N 1
ATOM 910 C CA . SER A 1 114 ? -0.429 15.113 -6.965 1.00 87.50 114 SER A CA 1
ATOM 911 C C . SER A 1 114 ? 0.839 14.852 -7.777 1.00 87.50 114 SER A C 1
ATOM 913 O O . SER A 1 114 ? 1.295 15.696 -8.553 1.00 87.50 114 SER A O 1
ATOM 915 N N . PHE A 1 115 ? 1.450 13.695 -7.550 1.00 91.75 115 PHE A N 1
ATOM 916 C CA . PHE A 1 115 ? 2.708 13.283 -8.167 1.00 91.75 115 PHE A CA 1
ATOM 917 C C . PHE A 1 115 ? 2.492 12.023 -8.993 1.00 91.75 115 PHE A C 1
ATOM 919 O O . PHE A 1 115 ? 1.810 11.087 -8.564 1.00 91.75 115 PHE A O 1
ATOM 926 N N . GLY A 1 116 ? 3.115 11.973 -10.163 1.00 93.31 116 GLY A N 1
ATOM 927 C CA . GLY A 1 116 ? 2.977 10.838 -11.058 1.00 93.31 116 GLY A CA 1
ATOM 928 C C . GLY A 1 116 ? 4.079 10.733 -12.096 1.00 93.31 116 GLY A C 1
ATOM 929 O O . GLY A 1 116 ? 5.107 11.412 -12.026 1.00 93.31 116 GLY A O 1
ATOM 930 N N . LEU A 1 117 ? 3.836 9.853 -13.059 1.00 94.25 117 LEU A N 1
ATOM 931 C CA . LEU A 1 117 ? 4.642 9.675 -14.260 1.00 94.25 117 LEU A CA 1
ATOM 932 C C . LEU A 1 117 ? 3.816 10.131 -15.457 1.00 94.25 117 LEU A C 1
ATOM 934 O O . LEU A 1 117 ? 2.674 9.710 -15.602 1.00 94.25 117 LEU A O 1
ATOM 938 N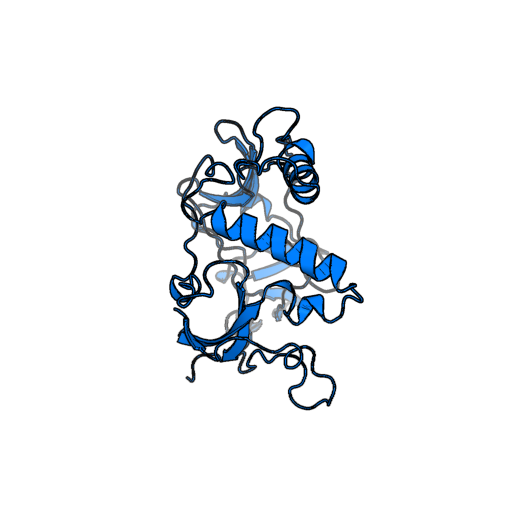 N . GLU A 1 118 ? 4.394 10.975 -16.293 1.00 94.50 118 GLU A N 1
ATOM 939 C CA . GLU A 1 118 ? 3.860 11.344 -17.600 1.00 94.50 118 GLU A CA 1
ATOM 940 C C . GLU A 1 118 ? 4.559 10.485 -18.650 1.00 94.50 118 GLU A C 1
ATOM 942 O O . GLU A 1 118 ? 5.792 10.481 -18.719 1.00 94.50 118 GLU A O 1
ATOM 947 N N . TRP A 1 119 ? 3.776 9.740 -19.426 1.00 94.81 119 TRP A N 1
ATOM 948 C CA . TRP A 1 119 ? 4.249 8.889 -20.512 1.00 94.81 119 TRP A CA 1
ATOM 949 C C . TRP A 1 119 ? 4.316 9.719 -21.791 1.00 94.81 119 TRP A C 1
ATOM 951 O O . TRP A 1 119 ? 3.292 10.142 -22.315 1.00 94.81 119 TRP A O 1
ATOM 961 N N . ILE A 1 120 ? 5.537 9.992 -22.252 1.00 92.25 120 ILE A N 1
ATOM 962 C CA . ILE A 1 120 ? 5.816 10.903 -23.372 1.00 92.25 120 ILE A CA 1
ATOM 963 C C . ILE A 1 120 ? 5.572 10.200 -24.706 1.00 92.25 120 ILE A C 1
ATOM 965 O O . ILE A 1 120 ? 5.052 10.802 -25.641 1.00 92.25 120 ILE A O 1
ATOM 969 N N . ASP A 1 121 ? 5.925 8.918 -24.786 1.00 83.38 121 ASP A N 1
ATOM 970 C CA . ASP A 1 121 ? 5.548 8.075 -25.913 1.00 83.38 121 ASP A CA 1
ATOM 971 C C . ASP A 1 121 ? 4.172 7.453 -25.648 1.00 83.38 121 ASP A C 1
ATOM 973 O O . ASP A 1 121 ? 4.039 6.476 -24.903 1.00 83.38 121 ASP A O 1
ATOM 977 N N . GLU A 1 122 ? 3.143 8.021 -26.278 1.00 69.00 122 GLU A N 1
ATOM 978 C CA . GLU A 1 122 ? 1.751 7.572 -26.174 1.00 69.00 122 GLU A CA 1
ATOM 979 C C . GLU A 1 122 ? 1.570 6.100 -26.588 1.00 69.00 122 GLU A C 1
ATOM 981 O O . GLU A 1 122 ? 0.671 5.422 -26.083 1.00 69.00 122 GLU A O 1
ATOM 986 N N . ASN A 1 123 ? 2.454 5.560 -27.439 1.00 75.50 123 ASN A N 1
ATOM 987 C CA . ASN A 1 123 ? 2.381 4.166 -27.884 1.00 75.50 123 ASN A CA 1
ATOM 988 C C . ASN A 1 123 ? 2.752 3.172 -26.778 1.00 75.50 123 ASN A C 1
ATOM 990 O O . ASN A 1 123 ? 2.385 1.997 -26.854 1.00 75.50 123 ASN A O 1
ATOM 994 N N . THR A 1 124 ? 3.459 3.621 -25.737 1.00 79.06 124 THR A N 1
ATOM 995 C CA . THR A 1 124 ? 3.847 2.744 -24.625 1.00 79.06 124 THR A CA 1
ATOM 996 C C . THR A 1 124 ? 2.653 2.344 -23.770 1.00 79.06 124 THR A C 1
ATOM 998 O O . THR A 1 124 ? 2.656 1.255 -23.199 1.00 79.06 124 THR A O 1
ATOM 1001 N N . GLY A 1 125 ? 1.625 3.194 -23.651 1.00 85.94 125 GLY A N 1
ATOM 1002 C CA . GLY A 1 125 ? 0.426 2.902 -22.860 1.00 85.94 125 GLY A CA 1
ATOM 1003 C C . GLY A 1 125 ? 0.726 2.447 -21.424 1.00 85.94 125 GLY A C 1
ATOM 1004 O O . GLY A 1 125 ? 0.052 1.552 -20.904 1.00 85.94 125 GLY A O 1
ATOM 1005 N N . GLY A 1 126 ? 1.773 3.002 -20.804 1.00 93.06 126 GLY A N 1
ATOM 1006 C CA . GLY A 1 126 ? 2.200 2.626 -19.455 1.00 93.06 126 GLY A CA 1
ATOM 1007 C C . GLY A 1 126 ? 3.211 1.489 -19.378 1.00 93.06 126 GLY A C 1
ATOM 1008 O O . GLY A 1 126 ? 3.459 0.978 -18.285 1.00 93.06 126 GLY A O 1
ATOM 1009 N N . LEU A 1 127 ? 3.752 1.029 -20.506 1.00 94.00 127 LEU A N 1
ATOM 1010 C CA . LEU A 1 127 ? 4.763 -0.023 -20.546 1.00 94.00 127 LEU A CA 1
ATOM 1011 C C . LEU A 1 127 ? 6.155 0.564 -20.328 1.00 94.00 127 LEU A C 1
ATOM 1013 O O . LEU A 1 127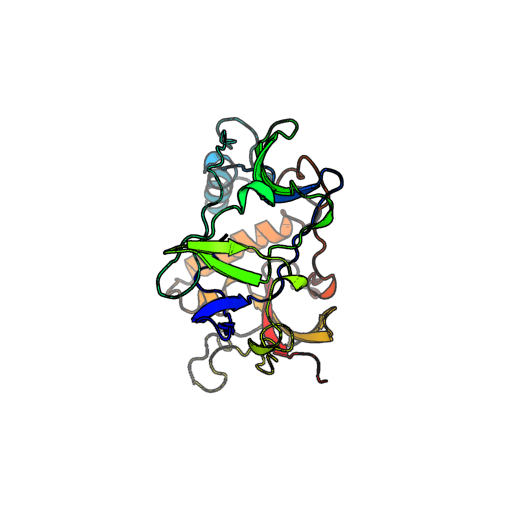 ? 6.672 1.310 -21.155 1.00 94.00 127 LEU A O 1
ATOM 1017 N N . PHE A 1 128 ? 6.782 0.183 -19.220 1.00 94.38 128 PHE A N 1
ATOM 1018 C CA . PHE A 1 128 ? 8.183 0.507 -18.978 1.00 94.38 128 PHE A CA 1
ATOM 1019 C C . PHE A 1 128 ? 9.095 -0.366 -19.863 1.00 94.38 128 PHE A C 1
ATOM 1021 O O . PHE A 1 128 ? 8.751 -1.532 -20.089 1.00 94.38 128 PHE A O 1
ATOM 1028 N N . PRO A 1 129 ? 10.251 0.142 -20.338 1.00 94.50 129 PRO A N 1
ATOM 1029 C CA . PRO A 1 129 ? 11.147 -0.627 -21.200 1.00 94.50 129 PRO A CA 1
ATOM 1030 C C . PRO A 1 129 ? 11.574 -1.965 -20.589 1.00 94.50 129 PRO A C 1
ATOM 1032 O O . PRO A 1 129 ? 11.993 -2.034 -19.433 1.00 94.50 129 PRO A O 1
ATOM 1035 N N . GLU A 1 130 ? 11.475 -3.031 -21.383 1.00 95.25 130 GLU A N 1
ATOM 1036 C CA . GLU A 1 130 ? 11.849 -4.390 -20.972 1.00 95.25 130 GLU A CA 1
ATOM 1037 C C . GLU A 1 130 ? 13.306 -4.725 -21.303 1.00 95.25 130 GLU A C 1
ATOM 1039 O O . GLU A 1 130 ? 13.921 -5.515 -20.586 1.00 95.25 130 GLU A O 1
ATOM 1044 N N . TYR A 1 131 ? 13.845 -4.150 -22.380 1.00 96.88 131 TYR A N 1
ATOM 1045 C CA . TYR A 1 131 ? 15.147 -4.493 -22.947 1.00 96.88 131 TYR A CA 1
ATOM 1046 C C . TYR A 1 131 ? 16.087 -3.299 -22.899 1.00 96.88 131 TYR A C 1
ATOM 1048 O O . TYR A 1 131 ? 15.687 -2.168 -23.179 1.00 96.88 131 TYR A O 1
ATOM 1056 N N . PHE A 1 132 ? 17.344 -3.563 -22.558 1.00 96.94 132 PHE A N 1
ATOM 1057 C CA . PHE A 1 132 ? 18.373 -2.539 -22.474 1.00 96.94 132 PHE A CA 1
ATOM 1058 C C . PHE A 1 132 ? 19.670 -3.035 -23.097 1.00 96.94 132 PHE A C 1
ATOM 1060 O O . PHE A 1 132 ? 20.032 -4.201 -22.945 1.00 96.94 132 PHE A O 1
ATOM 1067 N N . LYS A 1 133 ? 20.402 -2.132 -23.741 1.00 97.69 133 LYS A N 1
ATOM 1068 C CA . LYS A 1 133 ? 21.758 -2.354 -24.239 1.00 97.69 133 LYS A CA 1
ATOM 1069 C C . LYS A 1 133 ? 22.743 -1.563 -23.390 1.00 97.69 133 LYS A C 1
ATOM 1071 O O . LYS A 1 133 ? 22.456 -0.432 -23.000 1.00 97.69 133 LYS A O 1
ATOM 1076 N N . GLN A 1 134 ? 23.894 -2.150 -23.084 1.00 97.06 134 GLN A N 1
ATOM 1077 C CA . GLN A 1 134 ? 24.952 -1.429 -22.392 1.00 97.06 134 GLN A CA 1
ATOM 1078 C C . GLN A 1 134 ? 25.685 -0.501 -23.368 1.00 97.06 134 GLN A C 1
ATOM 1080 O O . GLN A 1 134 ? 26.238 -0.956 -24.368 1.00 97.06 134 GLN A O 1
ATOM 1085 N N . GLU A 1 135 ? 25.748 0.785 -23.032 1.00 95.88 135 GLU A N 1
ATOM 1086 C CA . GLU A 1 135 ? 26.545 1.791 -23.733 1.00 95.88 135 GLU A CA 1
ATOM 1087 C C . GLU A 1 135 ? 27.509 2.451 -22.742 1.00 95.88 135 GLU A C 1
ATOM 1089 O O . GLU A 1 135 ? 27.115 3.214 -21.858 1.00 95.88 135 GLU A O 1
ATOM 1094 N N . GLY A 1 136 ? 28.797 2.108 -22.841 1.00 93.69 136 GLY A N 1
ATOM 1095 C CA . GLY A 1 136 ? 29.798 2.531 -21.860 1.00 93.69 136 GLY A CA 1
ATOM 1096 C C . GLY A 1 136 ? 29.465 2.027 -20.450 1.00 93.69 136 GLY A C 1
ATOM 1097 O O . GLY A 1 136 ? 29.322 0.824 -20.227 1.00 93.69 136 GLY A O 1
ATOM 1098 N N . GLU A 1 137 ? 29.346 2.949 -19.493 1.00 95.00 137 GLU A N 1
ATOM 1099 C CA . GLU A 1 137 ? 28.962 2.659 -18.101 1.00 95.00 137 GLU A CA 1
ATOM 1100 C C . GLU A 1 137 ? 27.465 2.891 -17.829 1.00 95.00 137 GLU A C 1
ATOM 1102 O O . GLU A 1 137 ? 27.074 3.127 -16.690 1.00 95.00 137 GLU A O 1
ATOM 1107 N N . ALA A 1 138 ? 26.616 2.828 -18.856 1.00 96.88 138 ALA A N 1
ATOM 1108 C CA . ALA A 1 138 ? 25.173 3.013 -18.744 1.00 96.88 138 ALA A CA 1
ATOM 1109 C C . ALA A 1 138 ? 24.394 1.910 -19.468 1.00 96.88 138 ALA A C 1
ATOM 1111 O O . ALA A 1 138 ? 24.934 1.188 -20.303 1.00 96.88 138 ALA A O 1
ATOM 1112 N N . MET A 1 139 ? 23.107 1.805 -19.151 1.00 96.69 139 MET A N 1
ATOM 1113 C CA . MET A 1 139 ? 22.147 0.978 -19.875 1.00 96.69 139 MET A CA 1
ATOM 1114 C C . MET A 1 139 ? 21.131 1.892 -20.567 1.00 96.69 139 MET A C 1
ATOM 1116 O O . MET A 1 139 ? 20.573 2.791 -19.935 1.00 96.69 139 MET A O 1
ATOM 1120 N N . VAL A 1 140 ? 20.881 1.655 -21.850 1.00 97.00 140 VAL A N 1
ATOM 1121 C CA . VAL A 1 140 ? 19.964 2.444 -22.687 1.00 97.00 140 VAL A CA 1
ATOM 1122 C C . VAL A 1 140 ? 18.814 1.540 -23.137 1.00 97.00 140 VAL A C 1
ATOM 1124 O O . VAL A 1 140 ? 19.081 0.397 -23.522 1.00 97.00 140 VAL A O 1
ATOM 1127 N N . PRO A 1 141 ? 17.545 1.979 -23.042 1.00 95.75 141 PRO A N 1
ATOM 1128 C CA . PRO A 1 141 ? 16.408 1.188 -23.497 1.00 95.75 141 PRO A CA 1
ATOM 1129 C C . PRO A 1 141 ? 16.484 0.944 -25.007 1.00 95.75 141 PRO A C 1
ATOM 1131 O O . PRO A 1 141 ? 16.795 1.853 -25.769 1.00 95.75 141 PRO A O 1
ATOM 1134 N N . VAL A 1 142 ? 16.164 -0.276 -25.429 1.00 96.19 142 VAL A N 1
ATOM 1135 C CA . VAL A 1 142 ? 16.087 -0.664 -26.845 1.00 96.19 142 VAL A CA 1
ATOM 1136 C C . VAL A 1 142 ? 14.768 -1.376 -27.123 1.00 96.19 142 VAL A C 1
ATOM 1138 O O . VAL A 1 142 ? 14.149 -1.950 -26.220 1.00 96.19 142 VAL A O 1
ATOM 1141 N N . SER A 1 143 ? 14.314 -1.332 -28.371 1.00 94.12 143 SER A N 1
ATOM 1142 C CA . SER A 1 143 ? 13.154 -2.109 -28.803 1.00 94.12 143 SER A CA 1
ATOM 1143 C C . SER A 1 143 ? 13.482 -3.605 -28.850 1.00 94.12 143 SER A C 1
ATOM 1145 O O . SER A 1 143 ? 14.643 -4.011 -28.891 1.00 94.12 143 SER A O 1
ATOM 1147 N N . VAL A 1 144 ? 12.450 -4.454 -28.853 1.00 95.25 144 VAL A N 1
ATOM 1148 C CA . VAL A 1 144 ? 12.639 -5.910 -28.965 1.00 95.25 144 VAL A CA 1
ATOM 1149 C C . VAL A 1 144 ? 13.311 -6.311 -30.286 1.00 95.25 144 VAL A C 1
ATOM 1151 O O . VAL A 1 144 ? 14.063 -7.280 -30.302 1.00 95.25 144 VAL A O 1
ATOM 1154 N N . ASP A 1 145 ? 13.091 -5.544 -31.357 1.00 95.88 145 ASP A N 1
ATOM 1155 C CA . ASP A 1 145 ? 13.642 -5.805 -32.694 1.00 95.88 145 ASP A CA 1
ATOM 1156 C C . ASP A 1 145 ? 15.148 -5.501 -32.782 1.00 95.88 145 ASP A C 1
ATOM 1158 O O . ASP A 1 145 ? 15.840 -5.996 -33.669 1.00 95.88 145 ASP A O 1
ATOM 1162 N N . GLU A 1 146 ? 15.673 -4.708 -31.846 1.00 96.31 146 GLU A N 1
ATOM 1163 C CA . GLU A 1 146 ? 17.099 -4.383 -31.732 1.00 96.31 146 GLU A CA 1
ATOM 1164 C C . GLU A 1 146 ? 17.870 -5.380 -30.856 1.00 96.31 146 GLU A C 1
ATOM 1166 O O . GLU A 1 146 ? 19.087 -5.258 -30.711 1.00 96.31 146 GLU A O 1
ATOM 1171 N N . VAL A 1 147 ? 17.188 -6.363 -30.256 1.00 97.06 147 VAL A N 1
ATOM 1172 C CA . VAL A 1 147 ? 17.810 -7.402 -29.430 1.00 97.06 147 VAL A CA 1
ATOM 1173 C C . VAL A 1 147 ? 18.211 -8.580 -30.323 1.00 97.06 147 VAL A C 1
ATOM 1175 O O . VAL A 1 147 ? 17.326 -9.269 -30.834 1.00 97.06 147 VAL A O 1
ATOM 1178 N N . PRO A 1 148 ? 19.515 -8.878 -30.487 1.00 97.56 148 PRO A N 1
ATOM 1179 C CA . PRO A 1 148 ? 19.944 -9.950 -31.380 1.00 97.56 148 PRO A CA 1
ATOM 1180 C C . PRO A 1 148 ? 19.417 -11.319 -30.932 1.00 97.56 148 PRO A C 1
ATOM 1182 O O . PRO A 1 148 ? 19.435 -11.643 -29.737 1.00 97.56 148 PRO A O 1
ATOM 1185 N N . GLU A 1 149 ? 18.958 -12.142 -31.878 1.00 96.69 149 GLU A N 1
ATOM 1186 C CA . GLU A 1 149 ? 18.363 -13.455 -31.589 1.00 96.69 149 GLU A CA 1
ATOM 1187 C C . GLU A 1 149 ? 19.331 -14.375 -30.827 1.00 96.69 149 GLU A C 1
ATOM 1189 O O . GLU A 1 149 ? 18.915 -15.132 -29.942 1.00 96.69 149 GLU A O 1
ATOM 1194 N N . GLU A 1 150 ? 20.635 -14.275 -31.105 1.00 96.56 150 GLU A N 1
ATOM 1195 C CA . GLU A 1 150 ? 21.681 -15.061 -30.450 1.00 96.56 150 GLU A CA 1
ATOM 1196 C C . GLU A 1 150 ? 21.791 -14.804 -28.943 1.00 96.56 150 GLU A C 1
ATOM 1198 O O . GLU A 1 150 ? 22.213 -15.702 -28.208 1.00 96.56 150 GLU A O 1
ATOM 1203 N N . THR A 1 151 ? 21.337 -13.639 -28.459 1.00 97.44 151 THR A N 1
ATOM 1204 C CA . THR A 1 151 ? 21.311 -13.325 -27.021 1.00 97.44 151 THR A CA 1
ATOM 1205 C C . THR A 1 151 ? 20.347 -14.237 -26.263 1.00 97.44 151 THR A C 1
ATOM 1207 O O . THR A 1 151 ? 20.485 -14.424 -25.052 1.00 97.44 151 THR A O 1
ATOM 1210 N N . LYS A 1 152 ? 19.352 -14.805 -26.965 1.00 97.25 152 LYS A N 1
ATOM 1211 C CA . LYS A 1 152 ? 18.260 -15.620 -26.413 1.00 97.25 152 LYS A CA 1
ATOM 1212 C C . LYS A 1 152 ? 17.499 -14.932 -25.277 1.00 97.25 152 LYS A C 1
ATOM 1214 O O . LYS A 1 152 ? 16.889 -15.628 -24.466 1.00 97.25 152 LYS A O 1
ATOM 1219 N N . LEU A 1 153 ? 17.494 -13.597 -25.216 1.00 97.19 153 LEU A N 1
ATOM 1220 C CA . LEU A 1 153 ? 16.802 -12.833 -24.170 1.00 97.19 153 LEU A CA 1
ATOM 1221 C C . LEU A 1 153 ? 15.281 -12.814 -24.361 1.00 97.19 153 LEU A C 1
ATOM 1223 O O . LEU A 1 153 ? 14.544 -12.993 -23.392 1.00 97.19 153 LEU A O 1
ATOM 1227 N N . VAL A 1 154 ? 14.798 -12.649 -25.594 1.00 96.56 154 VAL A N 1
ATOM 1228 C CA . VAL A 1 154 ? 13.362 -12.611 -25.939 1.00 96.56 154 VAL A CA 1
ATOM 1229 C C . VAL A 1 154 ? 12.588 -13.877 -25.517 1.00 96.56 154 VAL A C 1
ATOM 1231 O O . VAL A 1 154 ? 11.508 -13.745 -24.935 1.00 96.56 154 VAL A O 1
ATOM 1234 N N . PRO A 1 155 ? 13.100 -15.111 -25.709 1.00 96.31 155 PRO A N 1
ATOM 1235 C CA . PRO A 1 155 ? 12.393 -16.312 -25.260 1.00 96.31 155 PRO A CA 1
ATOM 1236 C C . PRO A 1 155 ? 12.493 -16.585 -23.749 1.00 96.31 155 PRO A C 1
ATOM 1238 O O . PRO A 1 155 ? 11.816 -17.499 -23.272 1.00 96.31 155 PRO A O 1
ATOM 1241 N N . GLN A 1 156 ? 13.307 -15.839 -22.985 1.00 95.25 156 GLN A N 1
ATOM 1242 C CA . GLN A 1 156 ? 13.416 -16.052 -21.536 1.00 95.25 156 GLN A CA 1
ATOM 1243 C C . GLN A 1 156 ? 12.071 -15.857 -20.832 1.00 95.25 156 GLN A C 1
ATOM 1245 O O . GLN A 1 156 ? 11.222 -15.066 -21.253 1.00 95.25 156 GLN A O 1
ATOM 1250 N N . LYS A 1 157 ? 11.887 -16.564 -19.718 1.00 93.12 157 LYS A N 1
ATOM 1251 C CA . LYS A 1 157 ? 10.710 -16.429 -18.861 1.00 93.12 157 LYS A CA 1
ATOM 1252 C C . LYS A 1 157 ? 11.159 -16.179 -17.436 1.00 93.12 157 LYS A C 1
ATOM 1254 O O . LYS A 1 157 ? 11.966 -16.931 -16.895 1.00 93.12 157 LYS A O 1
ATOM 1259 N N . PHE A 1 158 ? 10.618 -15.131 -16.831 1.00 91.19 158 PHE A N 1
ATOM 1260 C CA . PHE A 1 158 ? 10.793 -14.901 -15.405 1.00 91.19 158 PHE A CA 1
ATOM 1261 C C . PHE A 1 158 ? 9.993 -15.934 -14.622 1.00 91.19 158 PHE A C 1
ATOM 1263 O O . PHE A 1 158 ? 8.892 -16.315 -15.021 1.00 91.19 158 PHE A O 1
ATOM 1270 N N . MET A 1 159 ? 10.568 -16.390 -13.514 1.00 84.25 159 MET A N 1
ATOM 1271 C CA . MET A 1 159 ? 9.908 -17.334 -12.627 1.00 84.25 159 MET A CA 1
ATOM 1272 C C . MET A 1 159 ? 8.647 -16.693 -12.049 1.00 84.25 159 MET A C 1
ATOM 1274 O O . MET A 1 159 ? 8.705 -15.620 -11.449 1.00 84.25 159 MET A O 1
ATOM 1278 N N . THR A 1 160 ? 7.511 -17.358 -12.214 1.00 78.56 160 THR A N 1
ATOM 1279 C CA . THR A 1 160 ? 6.293 -17.038 -11.475 1.00 78.56 160 THR A CA 1
ATOM 1280 C C . THR A 1 160 ? 6.401 -17.667 -10.096 1.00 78.56 160 THR A C 1
ATOM 1282 O O . THR A 1 160 ? 6.593 -18.876 -9.976 1.00 78.56 160 THR A O 1
ATOM 1285 N N . TYR A 1 161 ? 6.313 -16.851 -9.048 1.00 69.25 161 TYR A N 1
ATOM 1286 C CA . TYR A 1 161 ? 6.269 -17.373 -7.689 1.00 69.25 161 TYR A CA 1
ATOM 1287 C C . TYR A 1 161 ? 4.881 -17.960 -7.423 1.00 69.25 161 TYR A C 1
ATOM 1289 O O . TYR A 1 161 ? 3.912 -17.223 -7.246 1.00 69.25 161 TYR A O 1
ATOM 1297 N N . GLU A 1 162 ? 4.781 -19.286 -7.397 1.00 66.19 162 GLU A N 1
ATOM 1298 C CA . GLU A 1 162 ? 3.595 -19.974 -6.894 1.00 66.19 162 GLU A CA 1
ATOM 1299 C C . GLU A 1 162 ? 3.705 -20.070 -5.370 1.00 66.19 162 GLU A C 1
ATOM 1301 O O . GLU A 1 162 ? 4.368 -20.952 -4.822 1.00 66.19 162 GLU A O 1
ATOM 1306 N N . SER A 1 163 ? 3.083 -19.125 -4.662 1.00 59.72 163 SER A N 1
ATOM 1307 C CA . SER A 1 163 ? 2.997 -19.201 -3.204 1.00 59.72 163 SER A CA 1
ATOM 1308 C C . SER A 1 163 ? 1.994 -20.280 -2.802 1.00 59.72 163 SER A C 1
ATOM 1310 O O . SER A 1 163 ? 0.798 -20.022 -2.705 1.00 59.72 163 SER A O 1
ATOM 1312 N N . ASN A 1 164 ? 2.476 -21.488 -2.520 1.00 61.00 164 ASN A N 1
ATOM 1313 C CA . ASN A 1 164 ? 1.687 -22.527 -1.848 1.00 61.00 164 ASN A CA 1
ATOM 1314 C C . ASN A 1 164 ? 1.724 -22.401 -0.312 1.00 61.00 164 ASN A C 1
ATOM 1316 O O . ASN A 1 164 ? 1.118 -23.208 0.397 1.00 61.00 164 ASN A O 1
ATOM 1320 N N . HIS A 1 165 ? 2.434 -21.400 0.214 1.00 65.69 165 HIS A N 1
ATOM 1321 C CA . HIS A 1 165 ? 2.518 -21.159 1.643 1.00 65.69 165 HIS A CA 1
ATOM 1322 C C . HIS A 1 165 ? 1.200 -20.579 2.143 1.00 65.69 165 HIS A C 1
ATOM 1324 O O . HIS A 1 165 ? 0.816 -19.462 1.797 1.00 65.69 165 HIS A O 1
ATOM 1330 N N . ALA A 1 166 ? 0.512 -21.350 2.982 1.00 73.56 166 ALA A N 1
ATOM 1331 C CA . ALA A 1 166 ? -0.571 -20.806 3.776 1.00 73.56 166 ALA A CA 1
ATOM 1332 C C . ALA A 1 166 ? 0.008 -19.804 4.781 1.00 73.56 166 ALA A C 1
ATOM 1334 O O . ALA A 1 166 ? 1.005 -20.103 5.445 1.00 73.56 166 ALA A O 1
ATOM 1335 N N . TYR A 1 167 ? -0.644 -18.653 4.948 1.00 76.38 167 TYR A N 1
ATOM 1336 C CA . TYR A 1 167 ? -0.416 -17.869 6.155 1.00 76.38 167 TYR A CA 1
ATOM 1337 C C . TYR A 1 167 ? -0.889 -18.710 7.337 1.00 76.38 167 TYR A C 1
ATOM 1339 O O . TYR A 1 167 ? -2.038 -19.158 7.363 1.00 76.38 167 TYR A O 1
ATOM 1347 N N . LEU A 1 168 ? 0.003 -18.935 8.293 1.00 72.06 168 LEU A N 1
ATOM 1348 C CA . LEU A 1 168 ? -0.285 -19.569 9.569 1.00 72.06 168 LEU A CA 1
ATOM 1349 C C . LEU A 1 168 ? 0.268 -18.659 10.668 1.00 72.06 168 LEU A C 1
ATOM 1351 O O . LEU A 1 168 ? 1.375 -18.136 10.506 1.00 72.06 168 LEU A O 1
ATOM 1355 N N . PRO A 1 169 ? -0.457 -18.460 11.781 1.00 66.56 169 PRO A N 1
ATOM 1356 C CA . PRO A 1 169 ? 0.087 -17.782 12.936 1.00 66.56 169 PRO A CA 1
ATOM 1357 C C . PRO A 1 169 ? 1.312 -18.557 13.429 1.00 66.56 169 PRO A C 1
ATOM 1359 O O . PRO A 1 169 ? 1.367 -19.788 13.294 1.00 66.56 169 PRO A O 1
ATOM 1362 N N . PRO A 1 170 ? 2.306 -17.862 13.999 1.00 62.31 170 PRO A N 1
ATOM 1363 C CA . PRO A 1 170 ? 3.440 -18.527 14.612 1.00 62.31 170 PRO A CA 1
ATOM 1364 C C . PRO A 1 170 ? 2.947 -19.434 15.758 1.00 62.31 170 PRO A C 1
AT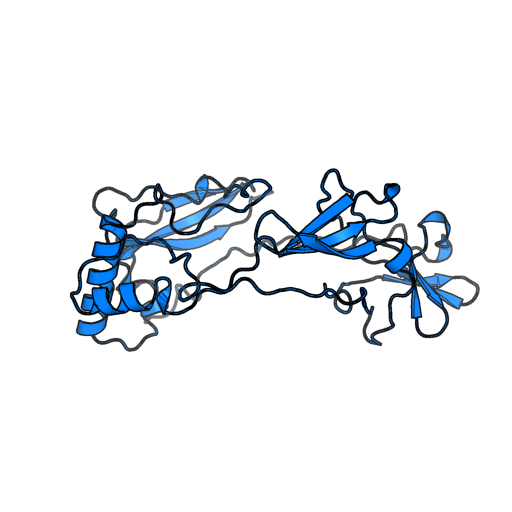OM 1366 O O . PRO A 1 170 ? 2.467 -18.940 16.768 1.00 62.31 170 PRO A O 1
ATOM 1369 N N . HIS A 1 171 ? 3.090 -20.751 15.560 1.00 59.66 171 HIS A N 1
ATOM 1370 C CA . HIS A 1 171 ? 2.992 -21.853 16.534 1.00 59.66 171 HIS A CA 1
ATOM 1371 C C . HIS A 1 171 ? 1.635 -22.157 17.218 1.00 59.66 171 HIS A C 1
ATOM 1373 O O . HIS A 1 171 ? 1.339 -21.613 18.271 1.00 59.66 171 HIS A O 1
ATOM 1379 N N . PRO A 1 172 ? 0.913 -23.208 16.774 1.00 49.84 172 PRO A N 1
ATOM 1380 C CA . PRO A 1 172 ? -0.150 -23.864 17.555 1.00 49.84 172 PRO A CA 1
ATOM 1381 C C . PRO A 1 172 ? 0.358 -24.835 18.649 1.00 49.84 172 PRO A C 1
ATOM 1383 O O . PRO A 1 172 ? -0.441 -25.573 19.222 1.00 49.84 172 PRO A O 1
ATOM 1386 N N . GLN A 1 173 ? 1.678 -24.955 18.864 1.00 47.88 173 GLN A N 1
ATOM 1387 C CA . GLN A 1 173 ? 2.296 -26.090 19.581 1.00 47.88 173 GLN A CA 1
ATOM 1388 C C . GLN A 1 173 ? 2.997 -25.740 20.907 1.00 47.88 173 GLN A C 1
ATOM 1390 O O . GLN A 1 173 ? 3.475 -26.653 21.580 1.00 47.88 173 GLN A O 1
ATOM 1395 N N . GLU A 1 174 ? 3.055 -24.472 21.320 1.00 51.81 174 GLU A N 1
ATOM 1396 C CA . GLU A 1 174 ? 3.715 -24.082 22.576 1.00 51.81 174 GLU A CA 1
ATOM 1397 C C . GLU A 1 174 ? 2.706 -23.803 23.701 1.00 51.81 174 GLU A C 1
ATOM 1399 O O . GLU A 1 174 ? 1.651 -23.213 23.491 1.00 51.81 174 GLU A O 1
ATOM 1404 N N . GLN A 1 175 ? 3.044 -24.219 24.928 1.00 48.03 175 GLN A N 1
ATOM 1405 C CA . GLN A 1 175 ? 2.194 -24.155 26.133 1.00 48.03 175 GLN A CA 1
ATOM 1406 C C . GLN A 1 175 ? 1.834 -22.731 26.616 1.00 48.03 175 GLN A C 1
ATOM 1408 O O . GLN A 1 175 ? 1.118 -22.600 27.604 1.00 48.03 175 GLN A O 1
ATOM 1413 N N . ASN A 1 176 ? 2.291 -21.682 25.925 1.00 55.84 176 ASN A N 1
ATOM 1414 C CA . ASN A 1 176 ? 2.054 -20.268 26.241 1.00 55.84 176 ASN A CA 1
ATOM 1415 C C . ASN A 1 176 ? 1.578 -19.485 25.001 1.00 55.84 176 ASN A C 1
ATOM 1417 O O . ASN A 1 176 ? 2.009 -18.364 24.738 1.00 55.84 176 ASN A O 1
ATOM 1421 N N . ASP A 1 177 ? 0.709 -20.100 24.201 1.00 69.19 177 ASP A N 1
ATOM 1422 C CA . ASP A 1 177 ? 0.246 -19.521 22.947 1.00 69.19 177 ASP A CA 1
ATOM 1423 C C . ASP A 1 177 ? -0.635 -18.270 23.176 1.00 69.19 177 ASP A C 1
ATOM 1425 O O . ASP A 1 177 ? -1.790 -18.358 23.611 1.00 69.19 177 ASP A O 1
ATOM 1429 N N . HIS A 1 178 ? -0.082 -17.106 22.818 1.00 78.06 178 HIS A N 1
ATOM 1430 C CA . HIS A 1 178 ? -0.728 -15.789 22.789 1.00 78.06 178 HIS A CA 1
ATOM 1431 C C . HIS A 1 178 ? -1.995 -15.727 21.915 1.00 78.06 178 HIS A C 1
ATOM 1433 O O . HIS A 1 178 ? -2.725 -14.739 21.963 1.00 78.06 178 HIS A O 1
ATOM 1439 N N . TRP A 1 179 ? -2.267 -16.764 21.123 1.00 82.56 179 TRP A N 1
ATOM 1440 C CA . TRP A 1 179 ? -3.475 -16.909 20.319 1.00 82.56 179 TRP A CA 1
ATOM 1441 C C . TRP A 1 179 ? -4.609 -17.652 21.034 1.00 82.56 179 TRP A C 1
ATOM 1443 O O . TRP A 1 179 ? -5.770 -17.523 20.628 1.00 82.56 179 TRP A O 1
ATOM 1453 N N . SER A 1 180 ? -4.290 -18.398 22.096 1.00 79.44 180 SER A N 1
ATOM 1454 C CA . SER A 1 180 ? -5.222 -19.282 22.808 1.00 79.44 180 SER A CA 1
ATOM 1455 C C . SER A 1 180 ? -5.586 -18.805 24.218 1.00 79.44 180 SER A C 1
ATOM 1457 O O . SER A 1 180 ? -6.653 -19.174 24.716 1.00 79.44 180 SER A O 1
ATOM 1459 N N . VAL A 1 181 ? -4.749 -17.971 24.855 1.00 83.50 181 VAL A N 1
ATOM 1460 C CA . VAL A 1 181 ? -4.987 -17.470 26.220 1.00 83.50 181 VAL A CA 1
ATOM 1461 C C . VAL A 1 181 ? -4.596 -15.989 26.389 1.00 83.50 181 VAL A C 1
ATOM 1463 O O . VAL A 1 181 ? -3.410 -15.664 26.425 1.00 83.50 181 VAL A O 1
ATOM 1466 N N . PRO A 1 182 ? -5.568 -15.095 26.651 1.00 86.31 182 PRO A N 1
ATOM 1467 C CA . PRO A 1 182 ? -6.978 -15.209 26.283 1.00 86.31 182 PRO A CA 1
ATOM 1468 C C . PRO A 1 182 ? -7.177 -15.557 24.800 1.00 86.31 182 PRO A C 1
ATOM 1470 O O . PRO A 1 182 ? -6.521 -15.002 23.924 1.00 86.31 182 PRO A O 1
ATOM 1473 N N . GLY A 1 183 ? -8.074 -16.505 24.535 1.00 87.25 183 GLY A N 1
ATOM 1474 C CA . GLY A 1 183 ? -8.366 -16.996 23.190 1.00 87.25 183 GLY A CA 1
ATOM 1475 C C . GLY A 1 183 ? -9.523 -16.262 22.506 1.00 87.25 183 GLY A C 1
ATOM 1476 O O . GLY A 1 183 ? -10.087 -15.312 23.058 1.00 87.25 183 GLY A O 1
ATOM 1477 N N . PRO A 1 184 ? -9.921 -16.716 21.306 1.00 93.31 184 PRO A N 1
ATOM 1478 C CA . PRO A 1 184 ? -11.059 -16.145 20.603 1.00 93.31 184 PRO A CA 1
ATOM 1479 C C . PRO A 1 184 ? -12.352 -16.373 21.390 1.00 93.31 184 PRO A C 1
ATOM 1481 O O . PRO A 1 184 ? -12.560 -17.427 21.989 1.00 93.31 184 PRO A O 1
ATOM 1484 N N . CYS A 1 185 ? -13.262 -15.405 21.329 1.00 94.94 185 CYS A N 1
ATOM 1485 C CA . CYS A 1 185 ? -14.594 -15.529 21.919 1.00 94.94 185 CYS A CA 1
ATOM 1486 C C . CYS A 1 185 ? -15.580 -16.278 21.006 1.00 94.94 185 CYS A C 1
ATOM 1488 O O . CYS A 1 185 ? -16.539 -16.866 21.502 1.00 94.94 185 CYS A O 1
ATOM 1490 N N . LEU A 1 186 ? -15.360 -16.265 19.682 1.00 96.50 186 LEU A N 1
ATOM 1491 C CA . LEU A 1 186 ? -16.224 -16.940 18.713 1.00 96.50 186 LEU A CA 1
ATOM 1492 C C . LEU A 1 186 ? -15.482 -17.258 17.408 1.00 96.50 186 LEU A C 1
ATOM 1494 O O . LEU A 1 186 ? -14.710 -16.441 16.911 1.00 96.50 186 LEU A O 1
ATOM 1498 N N . GLY A 1 187 ? -15.766 -18.419 16.819 1.00 93.56 187 GLY A N 1
ATOM 1499 C CA . GLY A 1 187 ? -15.142 -18.905 15.587 1.00 93.56 187 GLY A CA 1
ATOM 1500 C C . GLY A 1 187 ? -14.515 -20.294 15.774 1.00 93.56 187 GLY A C 1
ATOM 1501 O O . GLY A 1 187 ? -14.766 -20.939 16.793 1.00 93.56 187 GLY A O 1
ATOM 1502 N N . PRO A 1 188 ? -13.707 -20.767 14.812 1.00 94.69 188 PRO A N 1
ATOM 1503 C CA . PRO A 1 188 ? -13.337 -20.075 13.578 1.00 94.69 188 PRO A CA 1
ATOM 1504 C C . PRO A 1 188 ? -14.474 -19.989 12.550 1.00 94.69 188 PRO A C 1
ATOM 1506 O O . PRO A 1 188 ? -15.366 -20.832 12.496 1.00 94.69 188 PRO A O 1
ATOM 1509 N N . PHE A 1 189 ? -14.396 -18.966 11.707 1.00 96.25 189 PHE A N 1
ATOM 1510 C CA . PHE A 1 189 ? -15.210 -18.723 10.520 1.00 96.25 189 PHE A CA 1
ATOM 1511 C C . PHE A 1 189 ? -14.334 -18.755 9.270 1.00 96.25 189 PHE A C 1
ATOM 1513 O O . PHE A 1 189 ? -13.105 -18.725 9.361 1.00 96.25 189 PHE A O 1
ATOM 1520 N N . LYS A 1 190 ? -14.974 -18.797 8.100 1.00 95.50 190 LYS A N 1
ATOM 1521 C CA . LYS A 1 190 ? -14.312 -18.814 6.796 1.00 95.50 190 LYS A CA 1
ATOM 1522 C C . LYS A 1 190 ? -14.913 -17.766 5.867 1.00 95.50 190 LYS A C 1
ATOM 1524 O O . LYS A 1 190 ? -16.130 -17.591 5.861 1.00 95.50 190 LYS A O 1
ATOM 1529 N N . ALA A 1 191 ? -14.066 -17.124 5.073 1.00 95.38 191 ALA A N 1
ATOM 1530 C CA . ALA A 1 191 ? -14.444 -16.245 3.973 1.00 95.38 191 ALA A CA 1
ATOM 1531 C C . ALA A 1 191 ? -13.672 -16.652 2.710 1.00 95.38 191 ALA A C 1
ATOM 1533 O O . ALA A 1 191 ? -12.475 -16.930 2.780 1.00 95.38 191 ALA A O 1
ATOM 1534 N N . MET A 1 192 ? -14.365 -16.699 1.573 1.00 95.31 192 MET A N 1
ATOM 1535 C CA . MET A 1 192 ? -13.755 -16.924 0.262 1.00 95.31 192 MET A CA 1
ATOM 1536 C C . MET A 1 192 ? -13.529 -15.575 -0.410 1.00 95.31 192 MET A C 1
ATOM 1538 O O . MET A 1 192 ? -14.482 -14.808 -0.539 1.00 95.31 192 MET A O 1
ATOM 1542 N N . LEU A 1 193 ? -12.292 -15.299 -0.818 1.00 93.88 193 LEU A N 1
ATOM 1543 C CA . LEU A 1 193 ? -11.925 -14.069 -1.514 1.00 93.88 193 LEU A CA 1
ATOM 1544 C C . LEU A 1 193 ? -12.094 -14.221 -3.035 1.00 93.88 193 LEU A C 1
ATOM 1546 O O . LEU A 1 193 ? -12.240 -15.323 -3.567 1.00 93.88 193 LEU A O 1
ATOM 1550 N N . SER A 1 194 ? -12.055 -13.097 -3.741 1.00 91.88 194 SER A N 1
ATOM 1551 C CA . SER A 1 194 ? -12.183 -12.981 -5.200 1.00 91.88 194 SER A CA 1
ATOM 1552 C C . SER A 1 194 ? -11.061 -13.674 -5.978 1.00 91.88 194 SER A C 1
ATOM 1554 O O . SER A 1 194 ? -11.290 -14.152 -7.087 1.00 91.88 194 SER A O 1
ATOM 1556 N N . ASP A 1 195 ? -9.878 -13.814 -5.379 1.00 88.50 195 ASP A N 1
ATOM 1557 C CA . ASP A 1 195 ? -8.761 -14.612 -5.904 1.00 88.50 195 ASP A CA 1
ATOM 1558 C C . ASP A 1 195 ? -8.912 -16.121 -5.624 1.00 88.50 195 ASP A C 1
ATOM 1560 O O . ASP A 1 195 ? -8.004 -16.911 -5.880 1.00 88.50 195 ASP A O 1
ATOM 1564 N N . SER A 1 196 ? -10.071 -16.532 -5.100 1.00 89.69 196 SER A N 1
ATOM 1565 C CA . SER A 1 196 ? -10.393 -17.899 -4.687 1.00 89.69 196 SER A CA 1
ATOM 1566 C C . SER A 1 196 ? -9.544 -18.438 -3.530 1.00 89.69 196 SER A C 1
ATOM 1568 O O . SER A 1 196 ? -9.576 -19.645 -3.268 1.00 89.69 196 SER A O 1
ATOM 1570 N N . SER A 1 197 ? -8.808 -17.581 -2.816 1.00 89.69 197 SER A N 1
ATOM 1571 C CA . SER A 1 197 ? -8.188 -17.940 -1.542 1.00 89.69 197 SER A CA 1
ATOM 1572 C C . SER A 1 197 ? -9.231 -18.015 -0.418 1.00 89.69 197 SER A C 1
ATOM 1574 O O . SER A 1 197 ? -10.260 -17.335 -0.435 1.00 89.69 197 SER A O 1
ATOM 1576 N N . GLU A 1 198 ? -8.982 -18.879 0.567 1.00 92.75 198 GLU A N 1
ATOM 1577 C CA . GLU A 1 198 ? -9.824 -19.035 1.756 1.00 92.75 198 GLU A CA 1
ATOM 1578 C C . GLU A 1 198 ? -9.128 -18.412 2.968 1.00 92.75 198 GLU A C 1
ATOM 1580 O O . GLU A 1 198 ? -8.016 -18.807 3.327 1.00 92.75 198 GLU A O 1
ATOM 1585 N N . VAL A 1 199 ? -9.808 -17.489 3.646 1.00 93.88 199 VAL A N 1
ATOM 1586 C CA . VAL A 1 199 ? -9.369 -16.897 4.914 1.00 93.88 199 VAL A CA 1
ATOM 1587 C C . VAL A 1 199 ? -10.142 -17.534 6.062 1.00 93.88 199 VAL A C 1
ATOM 1589 O O . VAL A 1 199 ? -11.371 -17.525 6.076 1.00 93.88 199 VAL A O 1
ATOM 1592 N N . THR A 1 200 ? -9.431 -18.062 7.058 1.00 94.25 200 THR A N 1
ATOM 1593 C CA . THR A 1 200 ? -9.999 -18.480 8.346 1.00 94.25 200 THR A CA 1
ATOM 1594 C C . THR A 1 200 ? -9.748 -17.397 9.387 1.00 94.25 200 THR A C 1
ATOM 1596 O O . THR A 1 200 ? -8.615 -16.939 9.534 1.00 94.25 200 THR A O 1
ATOM 1599 N N . TYR A 1 201 ? -10.774 -17.011 10.138 1.00 95.06 201 TYR A N 1
ATOM 1600 C CA . TYR A 1 201 ? -10.681 -15.962 11.156 1.00 95.06 201 TYR A CA 1
ATOM 1601 C C . TYR A 1 201 ? -11.557 -16.270 12.373 1.00 95.06 201 TYR A C 1
ATOM 1603 O O . TYR A 1 201 ? -12.516 -17.031 12.279 1.00 95.06 201 TYR A O 1
ATOM 1611 N N . SER A 1 202 ? -11.259 -15.649 13.510 1.00 96.00 202 SER A N 1
ATOM 1612 C CA . SER A 1 202 ? -12.080 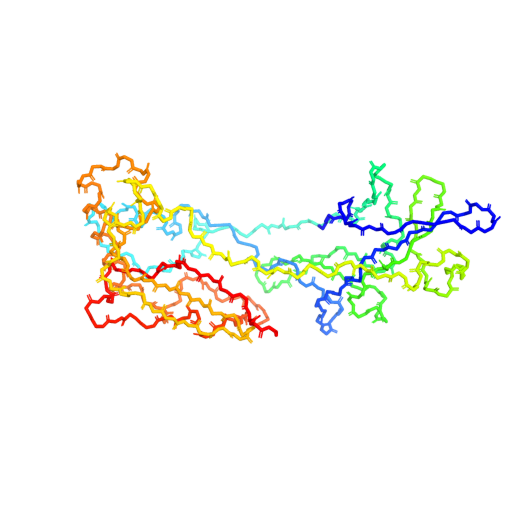-15.723 14.726 1.00 96.00 202 SER A CA 1
ATOM 1613 C C . SER A 1 202 ? -12.260 -14.341 15.337 1.00 96.00 202 SER A C 1
ATOM 1615 O O . SER A 1 202 ? -11.451 -13.446 15.112 1.00 96.00 202 SER A O 1
ATOM 1617 N N . TRP A 1 203 ? -13.311 -14.159 16.125 1.00 97.62 203 TRP A N 1
ATOM 1618 C CA . TRP A 1 203 ? -13.565 -12.922 16.850 1.00 97.62 203 TRP A CA 1
ATOM 1619 C C . TRP A 1 203 ? -12.872 -12.943 18.202 1.00 97.62 203 TRP A C 1
ATOM 1621 O O . TRP A 1 203 ? -13.024 -13.889 18.977 1.00 97.62 203 TRP A O 1
ATOM 1631 N N . TYR A 1 204 ? -12.160 -11.867 18.504 1.00 97.00 204 TYR A N 1
ATOM 1632 C CA . TYR A 1 204 ? -11.521 -11.626 19.789 1.00 97.00 204 TYR A CA 1
ATOM 1633 C C . TYR A 1 204 ? -12.123 -10.382 20.415 1.00 97.00 204 TYR A C 1
ATOM 1635 O O . TYR A 1 204 ? -12.471 -9.427 19.717 1.00 97.00 204 TYR A O 1
ATOM 1643 N N . ARG A 1 205 ? -12.194 -10.361 21.746 1.00 97.00 205 ARG A N 1
ATOM 1644 C CA . ARG A 1 205 ? -12.312 -9.093 22.460 1.00 97.00 205 ARG A CA 1
ATOM 1645 C C . ARG A 1 205 ? -11.070 -8.264 22.135 1.00 97.00 205 ARG A C 1
ATOM 1647 O O . ARG A 1 205 ? -9.973 -8.812 22.065 1.00 97.00 205 ARG A O 1
ATOM 1654 N N . PHE A 1 206 ? -11.221 -6.960 21.919 1.00 96.75 206 PHE A N 1
ATOM 1655 C CA . PHE A 1 206 ? -10.146 -6.138 21.360 1.00 96.75 206 PHE A CA 1
ATOM 1656 C C . PHE A 1 206 ? -8.824 -6.258 22.135 1.00 96.75 206 PHE A C 1
ATOM 1658 O O . PHE A 1 206 ? -7.772 -6.451 21.537 1.00 96.75 206 PHE A O 1
ATOM 1665 N N . VAL A 1 207 ? -8.859 -6.208 23.464 1.00 95.62 207 VAL A N 1
ATOM 1666 C CA . VAL A 1 207 ? -7.637 -6.308 24.289 1.00 95.62 207 VAL A CA 1
ATOM 1667 C C . VAL A 1 207 ? -7.112 -7.730 24.495 1.00 95.62 207 VAL A C 1
ATOM 1669 O O . VAL A 1 207 ? -6.045 -7.908 25.080 1.00 95.62 207 VAL A O 1
ATOM 1672 N N . ASP A 1 208 ? -7.847 -8.724 24.002 1.00 93.81 208 ASP A N 1
ATOM 1673 C CA . ASP A 1 208 ? -7.498 -10.141 24.078 1.00 93.81 208 ASP A CA 1
ATOM 1674 C C . ASP A 1 208 ? -6.836 -10.644 22.783 1.00 93.81 208 ASP A C 1
ATOM 1676 O O . ASP A 1 208 ? -6.416 -11.796 22.709 1.00 93.81 208 ASP A O 1
ATOM 1680 N N . GLN A 1 209 ? -6.693 -9.784 21.767 1.00 92.81 209 GLN A N 1
ATOM 1681 C CA . GLN A 1 209 ? -5.989 -10.129 20.533 1.00 92.81 209 GLN A CA 1
ATOM 1682 C C . GLN A 1 209 ? -4.514 -10.498 20.809 1.00 92.81 209 GLN A C 1
ATOM 1684 O O . GLN A 1 209 ? -3.871 -9.858 21.649 1.00 92.81 209 GLN A O 1
ATOM 1689 N N . PRO A 1 210 ? -3.923 -11.419 20.026 1.00 89.12 210 PRO A N 1
ATOM 1690 C CA . PRO A 1 210 ? -2.531 -11.862 20.188 1.00 89.12 210 PRO A CA 1
ATOM 1691 C C . PRO A 1 210 ? -1.499 -10.722 20.216 1.00 89.12 210 PRO A C 1
ATOM 1693 O O . PRO A 1 210 ? -0.509 -10.777 20.949 1.00 89.12 210 PRO A O 1
ATOM 1696 N N . ALA A 1 211 ? -1.750 -9.651 19.453 1.00 87.75 211 ALA A N 1
ATOM 1697 C CA . ALA A 1 211 ? -0.879 -8.479 19.383 1.00 87.75 211 ALA A CA 1
ATOM 1698 C C . ALA A 1 211 ? -0.705 -7.771 20.741 1.00 87.75 211 ALA A C 1
ATOM 1700 O O . ALA A 1 211 ? 0.371 -7.247 21.020 1.00 87.75 211 ALA A O 1
ATOM 1701 N N . PHE A 1 212 ? -1.729 -7.788 21.603 1.00 88.31 212 PHE A N 1
ATOM 1702 C CA . PHE A 1 212 ? -1.667 -7.175 22.933 1.00 88.31 212 PHE A CA 1
ATOM 1703 C C . PHE A 1 212 ? -1.067 -8.100 23.992 1.00 88.31 212 PHE A C 1
ATOM 1705 O O . PHE A 1 212 ? -0.639 -7.609 25.032 1.00 88.31 212 PHE A O 1
ATOM 1712 N N . GLN A 1 213 ? -0.997 -9.414 23.756 1.00 84.31 213 GLN A N 1
ATOM 1713 C CA . GLN A 1 213 ? -0.515 -10.355 24.775 1.00 84.31 213 GLN A CA 1
ATOM 1714 C C . GLN A 1 213 ? 0.992 -10.253 25.033 1.00 84.31 213 GLN A C 1
ATOM 1716 O O . GLN A 1 213 ? 1.447 -10.572 26.126 1.00 84.31 213 GLN A O 1
ATOM 1721 N N . HIS A 1 214 ? 1.757 -9.755 24.058 1.00 82.19 214 HIS A N 1
ATOM 1722 C CA . HIS A 1 214 ? 3.184 -9.455 24.221 1.00 82.19 214 HIS A CA 1
ATOM 1723 C C . HIS A 1 214 ? 3.429 -8.125 24.944 1.00 82.19 214 HIS A C 1
ATOM 1725 O O . HIS A 1 214 ? 4.556 -7.813 25.332 1.00 82.19 214 HIS A O 1
ATOM 1731 N N . LEU A 1 215 ? 2.386 -7.310 25.098 1.00 84.25 215 LEU A N 1
ATOM 1732 C CA . LEU A 1 215 ? 2.470 -6.048 25.801 1.00 84.25 215 LEU A CA 1
ATOM 1733 C C . LEU A 1 215 ? 2.143 -6.330 27.271 1.00 84.25 215 LEU A C 1
ATOM 1735 O O . LEU A 1 215 ? 1.042 -6.773 27.589 1.00 84.25 215 LEU A O 1
ATOM 1739 N N . ASN A 1 216 ? 3.102 -6.089 28.170 1.00 84.88 216 ASN A N 1
ATOM 1740 C CA . ASN A 1 216 ? 2.980 -6.307 29.622 1.00 84.88 216 ASN A CA 1
ATOM 1741 C C . ASN A 1 216 ? 2.016 -5.304 30.289 1.00 84.88 216 ASN A C 1
ATOM 1743 O O . ASN A 1 216 ? 2.385 -4.578 31.209 1.00 84.88 216 ASN A O 1
ATOM 1747 N N . TRP A 1 217 ? 0.790 -5.215 29.785 1.00 90.38 217 TRP A N 1
ATOM 1748 C CA . TRP A 1 217 ? -0.222 -4.271 30.225 1.00 90.38 217 TRP A CA 1
ATOM 1749 C C . TRP A 1 217 ? -0.920 -4.771 31.479 1.00 90.38 217 TRP A C 1
ATOM 1751 O O . TRP A 1 217 ? -1.294 -5.940 31.599 1.00 90.38 217 TRP A O 1
ATOM 1761 N N . SER A 1 218 ? -1.156 -3.845 32.396 1.00 93.75 218 SER A N 1
ATOM 1762 C CA . SER A 1 218 ? -1.988 -4.072 33.564 1.00 93.75 218 SER A CA 1
ATOM 1763 C C . SER A 1 218 ? -3.452 -4.292 33.174 1.00 93.75 218 SER A C 1
ATOM 1765 O O . SER A 1 218 ? -3.935 -3.860 32.123 1.00 93.75 218 SER A O 1
ATOM 1767 N N . GLN A 1 219 ? -4.211 -4.908 34.081 1.00 92.69 219 GLN A N 1
ATOM 1768 C CA . GLN A 1 219 ? -5.652 -5.087 33.889 1.00 92.69 219 GLN A CA 1
ATOM 1769 C C . GLN A 1 219 ? -6.410 -3.756 33.801 1.00 92.69 219 GLN A C 1
ATOM 1771 O O . GLN A 1 219 ? -7.444 -3.691 33.138 1.00 92.69 219 GLN A O 1
ATOM 1776 N N . SER A 1 220 ? -5.899 -2.691 34.432 1.00 94.94 220 SER A N 1
ATOM 1777 C CA . SER A 1 220 ? -6.486 -1.352 34.312 1.00 94.94 220 SER A CA 1
ATOM 1778 C C . SER A 1 220 ? -6.308 -0.805 32.901 1.00 94.94 220 SER A C 1
ATOM 1780 O O . SER A 1 220 ? -7.284 -0.386 32.291 1.00 94.94 220 SER A O 1
ATOM 1782 N N . GLU A 1 221 ? -5.097 -0.887 32.345 1.00 94.38 221 GLU A N 1
ATOM 1783 C CA . GLU A 1 221 ? -4.812 -0.408 30.987 1.00 94.38 221 GLU A CA 1
ATOM 1784 C C . GLU A 1 221 ? -5.637 -1.164 29.940 1.00 94.38 221 GLU A C 1
ATOM 1786 O O . GLU A 1 221 ? -6.242 -0.546 29.063 1.00 94.38 221 GLU A O 1
ATOM 1791 N N . LYS A 1 222 ? -5.746 -2.495 30.070 1.00 95.06 222 LYS A N 1
ATOM 1792 C CA . LYS A 1 222 ? -6.621 -3.304 29.206 1.00 95.06 222 LYS A CA 1
ATOM 1793 C C . LYS A 1 222 ? -8.091 -2.895 29.344 1.00 95.06 222 LYS A C 1
ATOM 1795 O O . LYS A 1 222 ? -8.808 -2.825 28.350 1.00 95.06 222 LYS A O 1
ATOM 1800 N N . LYS A 1 223 ? -8.569 -2.611 30.557 1.00 95.81 223 LYS A N 1
ATOM 1801 C CA . LYS A 1 223 ? -9.952 -2.165 30.778 1.00 95.81 223 LYS A CA 1
ATOM 1802 C C . LYS A 1 223 ? -10.218 -0.795 30.149 1.00 95.81 223 LYS A C 1
ATOM 1804 O O . LYS A 1 223 ? -11.257 -0.625 29.515 1.00 95.81 223 LYS A O 1
ATOM 1809 N N . ASP A 1 224 ? -9.292 0.145 30.300 1.00 94.62 224 ASP A N 1
ATOM 1810 C CA . ASP A 1 224 ? -9.434 1.506 29.778 1.00 94.62 224 ASP A CA 1
ATOM 1811 C C . ASP A 1 224 ? -9.399 1.525 28.245 1.00 94.62 224 ASP A C 1
ATOM 1813 O O . ASP A 1 224 ? -10.258 2.151 27.620 1.00 94.62 224 ASP A O 1
ATOM 1817 N N . LEU A 1 225 ? -8.481 0.770 27.625 1.00 95.12 225 LEU A N 1
ATOM 1818 C CA . LEU A 1 225 ? -8.448 0.612 26.169 1.00 95.12 225 LEU A CA 1
ATOM 1819 C C . LEU A 1 225 ? -9.712 -0.075 25.650 1.00 95.12 225 LEU A C 1
ATOM 1821 O O . LEU A 1 225 ? -10.307 0.403 24.687 1.00 95.12 225 LEU A O 1
ATOM 1825 N N . GLN A 1 226 ? -10.137 -1.171 26.287 1.00 97.12 226 GLN A N 1
ATOM 1826 C CA . GLN A 1 226 ? -11.354 -1.871 25.886 1.00 97.12 226 GLN A CA 1
ATOM 1827 C C . GLN A 1 226 ? -12.552 -0.919 25.902 1.00 97.12 226 GLN A C 1
ATOM 1829 O O . GLN A 1 226 ? -13.284 -0.845 24.921 1.00 97.12 226 GLN A O 1
ATOM 1834 N N . LYS A 1 227 ? -12.718 -0.149 26.983 1.00 96.56 227 LYS A N 1
ATOM 1835 C CA . LYS A 1 227 ? -13.802 0.826 27.102 1.00 96.56 227 LYS A CA 1
ATOM 1836 C C . LYS A 1 227 ? -13.744 1.872 25.988 1.00 96.56 227 LYS A C 1
ATOM 1838 O O . LYS A 1 227 ? -14.767 2.165 25.378 1.00 96.56 227 LYS A O 1
ATOM 1843 N N . LEU A 1 228 ? -12.562 2.421 25.699 1.00 96.25 228 LEU A N 1
ATOM 1844 C CA . LEU A 1 228 ? -12.396 3.396 24.618 1.00 96.25 228 LEU A CA 1
ATOM 1845 C C . LEU A 1 228 ? -12.821 2.813 23.262 1.00 96.25 228 LEU A C 1
ATOM 1847 O O . LEU A 1 228 ? -13.537 3.469 22.510 1.00 96.25 228 LEU A O 1
ATOM 1851 N N . VAL A 1 229 ? -12.418 1.576 22.969 1.00 96.62 229 VAL A N 1
ATOM 1852 C CA . VAL A 1 229 ? -12.761 0.885 21.719 1.00 96.62 229 VAL A CA 1
ATOM 1853 C C . VAL A 1 229 ? -14.254 0.579 21.631 1.00 96.62 229 VAL A C 1
ATOM 1855 O O . VAL A 1 229 ? -14.849 0.750 20.571 1.00 96.62 229 VAL A O 1
ATOM 1858 N N . GLU A 1 230 ? -14.887 0.176 22.729 1.00 97.12 230 GLU A N 1
ATOM 1859 C CA . GLU A 1 230 ? -16.338 -0.017 22.777 1.00 97.12 230 GLU A CA 1
ATOM 1860 C C . GLU A 1 230 ? -17.081 1.287 22.458 1.00 97.12 230 GLU A C 1
ATOM 1862 O O . GLU A 1 230 ? -18.006 1.302 21.643 1.00 97.12 230 GLU A O 1
ATOM 1867 N N . GLU A 1 231 ? -16.642 2.411 23.029 1.00 95.88 231 GLU A N 1
ATOM 1868 C CA . GLU A 1 231 ? -17.240 3.703 22.703 1.00 95.88 231 GLU A CA 1
ATOM 1869 C C . GLU A 1 231 ? -16.946 4.140 21.253 1.00 95.88 231 GLU A C 1
ATOM 1871 O O . GLU A 1 231 ? -17.810 4.765 20.630 1.00 95.88 231 GLU A O 1
ATOM 1876 N N . MET A 1 232 ? -15.780 3.787 20.693 1.00 95.31 232 MET A N 1
ATOM 1877 C CA . MET A 1 232 ? -15.466 3.962 19.268 1.00 95.31 232 MET A CA 1
ATOM 1878 C C . MET A 1 232 ? -16.400 3.149 18.385 1.00 95.31 232 MET A C 1
ATOM 1880 O O . MET A 1 232 ? -17.072 3.742 17.554 1.00 95.31 232 MET A O 1
ATOM 1884 N N . HIS A 1 233 ? -16.535 1.841 18.589 1.00 95.75 233 HIS A N 1
ATOM 1885 C CA . HIS A 1 233 ? -17.417 1.003 17.767 1.00 95.75 233 HIS A CA 1
ATOM 1886 C C . HIS A 1 233 ? -18.875 1.482 17.816 1.00 95.75 233 HIS A C 1
ATOM 1888 O O . HIS A 1 233 ? -19.577 1.449 16.810 1.00 95.75 233 HIS A O 1
ATOM 1894 N N . ALA A 1 234 ? -19.326 1.987 18.968 1.00 94.31 234 ALA A N 1
ATOM 1895 C CA . ALA A 1 234 ? -20.679 2.513 19.120 1.00 94.31 234 ALA A CA 1
ATOM 1896 C C . ALA A 1 234 ? -20.915 3.849 18.389 1.00 94.31 234 ALA A C 1
ATOM 1898 O O . ALA A 1 234 ? -22.052 4.162 18.036 1.00 94.31 234 ALA A O 1
ATOM 1899 N N . LYS A 1 235 ? -19.877 4.680 18.216 1.00 92.81 235 LYS A N 1
ATOM 1900 C CA . LYS A 1 235 ? -20.023 6.071 17.744 1.00 92.81 235 LYS A CA 1
ATOM 1901 C C . LYS A 1 235 ? -19.399 6.320 16.383 1.00 92.81 235 LYS A C 1
ATOM 1903 O O . LYS A 1 235 ? -19.817 7.256 15.705 1.00 92.81 235 LYS A O 1
ATOM 1908 N N . TRP A 1 236 ? -18.396 5.554 15.998 1.00 94.38 236 TRP A N 1
ATOM 1909 C CA . TRP A 1 236 ? -17.641 5.690 14.764 1.00 94.38 236 TRP A CA 1
ATOM 1910 C C . TRP A 1 236 ? -18.010 4.522 13.848 1.00 94.38 236 TRP A C 1
ATOM 1912 O O . TRP A 1 236 ? -17.364 3.479 13.843 1.00 94.38 236 TRP A O 1
ATOM 1922 N N . THR A 1 237 ? -19.090 4.706 13.086 1.00 91.25 237 THR A N 1
ATOM 1923 C CA . THR A 1 237 ? -19.620 3.692 12.171 1.00 91.25 237 THR A CA 1
ATOM 1924 C C . THR A 1 237 ? -19.012 3.810 10.762 1.00 91.25 237 THR A C 1
ATOM 1926 O O . THR A 1 237 ? -18.539 4.894 10.398 1.00 91.25 237 THR A O 1
ATOM 1929 N N . PRO A 1 238 ? -19.004 2.734 9.953 1.00 87.81 238 PRO A N 1
ATOM 1930 C CA . PRO A 1 238 ? -18.398 2.731 8.616 1.00 87.81 238 PRO A CA 1
ATOM 1931 C C . PRO A 1 238 ? -19.021 3.717 7.619 1.00 87.81 238 PRO A C 1
ATOM 1933 O O . PRO A 1 238 ? -18.373 4.108 6.658 1.00 87.81 238 PRO A O 1
ATOM 1936 N N . GLU A 1 239 ? -20.269 4.132 7.838 1.00 88.19 239 GLU A N 1
ATOM 1937 C CA . GLU A 1 239 ? -21.015 5.023 6.939 1.00 88.19 239 GLU A CA 1
ATOM 1938 C C . GLU A 1 239 ? -20.621 6.496 7.104 1.00 88.19 239 GLU A C 1
ATOM 1940 O O . GLU A 1 239 ? -21.103 7.359 6.369 1.00 88.19 239 GLU A O 1
ATOM 1945 N N . LYS A 1 240 ? -19.786 6.809 8.099 1.00 91.56 240 LYS A N 1
ATOM 1946 C CA . LYS A 1 240 ? -19.312 8.169 8.339 1.00 91.56 240 LYS A CA 1
ATOM 1947 C C . LYS A 1 240 ? -18.108 8.491 7.472 1.00 91.56 240 LYS A C 1
ATOM 1949 O O . LYS A 1 240 ? -17.221 7.670 7.263 1.00 91.56 240 LYS A O 1
ATOM 1954 N N . GLU A 1 241 ? -18.035 9.751 7.074 1.00 91.00 241 GLU A N 1
ATOM 1955 C CA . GLU A 1 241 ? -16.841 10.308 6.460 1.00 91.00 241 GLU A CA 1
ATOM 1956 C C . GLU A 1 241 ? -15.846 10.736 7.550 1.00 91.00 241 GLU A C 1
ATOM 1958 O O . GLU A 1 241 ? -16.126 11.625 8.360 1.00 91.00 241 GLU A O 1
ATOM 1963 N N . TYR A 1 242 ? -14.691 10.068 7.597 1.00 93.12 242 TYR A N 1
ATOM 1964 C CA . TYR A 1 242 ? -13.603 10.386 8.533 1.00 93.12 242 TYR A CA 1
ATOM 1965 C C . TYR A 1 242 ? -12.549 11.286 7.895 1.00 93.12 242 TYR A C 1
ATOM 1967 O O . TYR A 1 242 ? -12.045 12.203 8.538 1.00 93.12 242 TYR A O 1
ATOM 1975 N N . ILE A 1 243 ? -12.220 11.019 6.634 1.00 91.81 243 ILE A N 1
ATOM 1976 C CA . ILE A 1 243 ? -11.261 11.767 5.823 1.00 91.81 243 ILE A CA 1
ATOM 1977 C C . ILE A 1 243 ? -12.019 12.229 4.572 1.00 91.81 243 ILE A C 1
ATOM 1979 O O . ILE A 1 243 ? -12.795 11.426 4.046 1.00 91.81 243 ILE A O 1
ATOM 1983 N N . PRO A 1 244 ? -11.823 13.476 4.103 1.00 88.56 244 PRO A N 1
ATOM 1984 C CA . PRO A 1 244 ? -12.467 13.958 2.886 1.00 88.56 244 PRO A CA 1
ATOM 1985 C C . PRO A 1 244 ? -12.192 13.039 1.685 1.00 88.56 244 PRO A C 1
ATOM 1987 O O . PRO A 1 244 ? -11.114 12.437 1.614 1.00 88.56 244 PRO A O 1
ATOM 1990 N N . PRO A 1 245 ? -13.127 12.934 0.727 1.00 88.69 245 PRO A N 1
ATOM 1991 C CA . PRO A 1 245 ? -12.893 12.176 -0.493 1.00 88.69 245 PRO A CA 1
ATOM 1992 C C . PRO A 1 245 ? -11.727 12.780 -1.295 1.00 88.69 245 PRO A C 1
ATOM 1994 O O . PRO A 1 245 ? -11.452 13.978 -1.170 1.00 88.69 245 PRO A O 1
ATOM 1997 N N . PRO A 1 246 ? -11.048 11.978 -2.137 1.00 88.44 246 PRO A N 1
ATOM 1998 C CA . PRO A 1 246 ? -10.017 12.504 -3.025 1.00 88.44 246 PRO A CA 1
ATOM 1999 C C . PRO A 1 246 ? -10.606 13.550 -3.979 1.00 88.44 246 PRO A C 1
ATOM 2001 O O . PRO A 1 246 ? -11.760 13.449 -4.400 1.00 88.44 246 PRO A O 1
ATOM 2004 N N . GLU A 1 247 ? -9.802 14.539 -4.362 1.00 87.94 247 GLU A N 1
ATOM 2005 C CA . GLU A 1 247 ? -10.235 15.644 -5.229 1.00 87.94 247 GLU A CA 1
ATOM 2006 C C . GLU A 1 247 ? -10.519 15.179 -6.668 1.00 87.94 247 GLU A C 1
ATOM 2008 O O . GLU A 1 247 ? -11.196 15.874 -7.428 1.00 87.94 247 GLU A O 1
ATOM 2013 N N . SER A 1 248 ? -9.999 14.012 -7.062 1.00 85.25 248 SER A N 1
ATOM 2014 C CA . SER A 1 248 ? -10.213 13.427 -8.384 1.00 85.25 248 SER A CA 1
ATOM 2015 C C . SER A 1 248 ? -10.098 11.901 -8.373 1.00 85.25 248 SER A C 1
ATOM 2017 O O . SER A 1 248 ? -9.550 11.301 -7.448 1.00 85.25 248 SER A O 1
ATOM 2019 N N . GLY A 1 249 ? -10.586 11.271 -9.443 1.00 83.00 249 GLY A N 1
ATOM 2020 C CA . GLY A 1 249 ? -10.545 9.821 -9.606 1.00 83.00 249 GLY A CA 1
ATOM 2021 C C . GLY A 1 249 ? -11.676 9.100 -8.873 1.00 83.00 249 GLY A C 1
ATOM 2022 O O . GLY A 1 249 ? -12.707 9.679 -8.536 1.00 83.00 249 GLY A O 1
ATOM 2023 N N . ARG A 1 250 ? -11.504 7.791 -8.691 1.00 85.06 250 ARG A N 1
ATOM 2024 C CA . ARG A 1 250 ? -12.436 6.923 -7.964 1.00 85.06 250 ARG A CA 1
ATOM 2025 C C . ARG A 1 250 ? -11.657 6.131 -6.926 1.00 85.06 250 ARG A C 1
ATOM 2027 O O . ARG A 1 250 ? -10.506 5.772 -7.169 1.00 85.06 250 ARG A O 1
ATOM 2034 N N . LEU A 1 251 ? -12.289 5.865 -5.787 1.00 87.56 251 LEU A N 1
ATOM 2035 C CA . LEU A 1 251 ? -11.720 4.990 -4.768 1.00 87.56 251 LEU A CA 1
ATOM 2036 C C . LEU A 1 251 ? -11.571 3.571 -5.318 1.00 87.56 251 LEU A C 1
ATOM 2038 O O . LEU A 1 251 ? -12.384 3.116 -6.125 1.00 87.56 251 LEU A O 1
ATOM 2042 N N . VAL A 1 252 ? -10.524 2.884 -4.869 1.00 87.00 252 VAL A N 1
ATOM 2043 C CA . VAL A 1 252 ? -10.384 1.448 -5.107 1.00 87.00 252 VAL A CA 1
ATOM 2044 C C . VAL A 1 252 ? -11.429 0.695 -4.292 1.00 87.00 252 VAL A C 1
ATOM 2046 O O . VAL A 1 252 ? -11.774 1.097 -3.180 1.00 87.00 252 VAL A O 1
ATOM 2049 N N . GLU A 1 253 ? -11.919 -0.407 -4.844 1.00 89.62 253 GLU A N 1
ATOM 2050 C CA . GLU A 1 253 ? -12.788 -1.318 -4.112 1.00 89.62 253 GLU A CA 1
ATOM 2051 C C . GLU A 1 253 ? -11.930 -2.315 -3.332 1.00 89.62 253 GLU A C 1
ATOM 2053 O O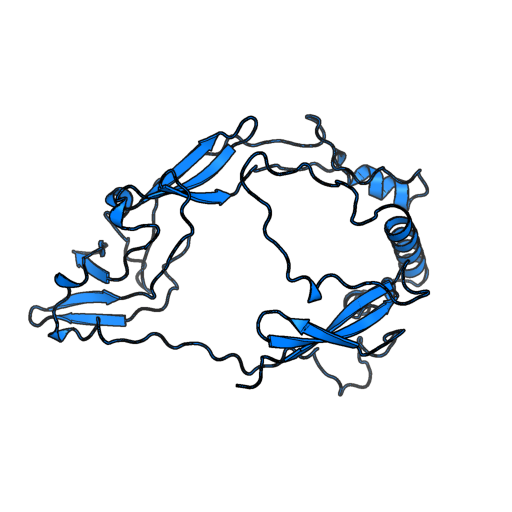 . GLU A 1 253 ? -10.942 -2.848 -3.839 1.00 89.62 253 GLU A O 1
ATOM 2058 N N . ILE A 1 254 ? -12.307 -2.552 -2.079 1.00 91.81 254 ILE A N 1
ATOM 2059 C CA . ILE A 1 254 ? -11.791 -3.670 -1.292 1.00 91.81 254 ILE A CA 1
ATOM 2060 C C . ILE A 1 254 ? -12.676 -4.876 -1.603 1.00 91.81 254 ILE A C 1
ATOM 2062 O O . ILE A 1 254 ? -13.882 -4.719 -1.793 1.00 91.81 254 ILE A O 1
ATOM 2066 N N . ASP A 1 255 ? -12.089 -6.073 -1.633 1.00 94.56 255 ASP A N 1
ATOM 2067 C CA . ASP A 1 255 ? -12.847 -7.314 -1.771 1.00 94.56 255 ASP A CA 1
ATOM 2068 C C . ASP A 1 255 ? -14.000 -7.356 -0.744 1.00 94.56 255 ASP A C 1
ATOM 2070 O O . ASP A 1 255 ? -13.734 -7.314 0.464 1.00 94.56 255 ASP A O 1
ATOM 2074 N N . PRO A 1 256 ? -15.274 -7.437 -1.177 1.00 93.69 256 PRO A N 1
ATOM 2075 C CA . PRO A 1 256 ? -16.413 -7.417 -0.265 1.00 93.69 256 PRO A CA 1
ATOM 2076 C C . PRO A 1 256 ? -16.363 -8.513 0.805 1.00 93.69 256 PRO A C 1
ATOM 2078 O O . PRO A 1 256 ? -16.905 -8.320 1.893 1.00 93.69 256 PRO A O 1
ATOM 2081 N N . ALA A 1 257 ? -15.693 -9.641 0.537 1.00 94.81 257 ALA A N 1
ATOM 2082 C CA . ALA A 1 257 ? -15.526 -10.725 1.503 1.00 94.81 257 ALA A CA 1
ATOM 2083 C C . ALA A 1 257 ? -14.650 -10.340 2.712 1.00 94.81 257 ALA A C 1
ATOM 2085 O O . ALA A 1 257 ? -14.711 -11.006 3.747 1.00 94.81 257 ALA A O 1
ATOM 2086 N N . LEU A 1 258 ? -13.871 -9.256 2.613 1.00 93.44 258 LEU A N 1
ATOM 2087 C CA . LEU A 1 258 ? -13.077 -8.699 3.714 1.00 93.44 258 LEU A CA 1
ATOM 2088 C C . LEU A 1 258 ? -13.884 -7.754 4.621 1.00 93.44 258 LEU A C 1
ATOM 2090 O O . LEU A 1 258 ? -13.422 -7.413 5.710 1.00 93.44 258 LEU A O 1
ATOM 2094 N N . ILE A 1 259 ? -15.090 -7.341 4.214 1.00 93.12 259 ILE A N 1
ATOM 2095 C CA . ILE A 1 259 ? -15.966 -6.474 5.011 1.00 93.12 259 ILE A CA 1
ATOM 2096 C C . ILE A 1 259 ? -16.955 -7.348 5.788 1.00 93.12 259 ILE A C 1
ATOM 2098 O O . ILE A 1 259 ? -18.018 -7.738 5.303 1.00 93.12 259 ILE A O 1
ATOM 2102 N N . LEU A 1 260 ? -16.590 -7.674 7.026 1.00 93.62 260 LEU A N 1
ATOM 2103 C CA . LEU A 1 260 ? -17.334 -8.620 7.853 1.00 93.62 260 LEU A CA 1
ATOM 2104 C C . LEU A 1 260 ? -18.454 -7.943 8.647 1.00 93.62 260 LEU A C 1
ATOM 2106 O O . LEU A 1 260 ? -18.270 -6.884 9.243 1.00 93.62 260 LEU A O 1
ATOM 2110 N N . LYS A 1 261 ? -19.608 -8.614 8.732 1.00 93.50 261 LYS A N 1
ATOM 2111 C CA . LYS A 1 261 ? -20.671 -8.250 9.677 1.00 93.50 261 LYS A CA 1
ATOM 2112 C C . LYS A 1 261 ? -20.397 -8.914 11.029 1.00 93.50 261 LYS A C 1
ATOM 2114 O O . LYS A 1 261 ? -20.281 -10.144 11.060 1.00 93.50 261 LYS A O 1
ATOM 2119 N N . PRO A 1 262 ? -20.313 -8.151 12.132 1.00 95.50 262 PRO A N 1
ATOM 2120 C CA . PRO A 1 262 ? -20.144 -8.746 13.447 1.00 95.50 262 PRO A CA 1
ATOM 2121 C C . PRO A 1 262 ? -21.307 -9.683 13.807 1.00 95.50 262 PRO A C 1
ATOM 2123 O O . PRO A 1 262 ? -22.467 -9.341 13.560 1.00 95.50 262 PRO A O 1
ATOM 2126 N N . PRO A 1 263 ? -21.031 -10.866 14.386 1.00 96.94 263 PRO A N 1
ATOM 2127 C CA . PRO A 1 263 ? -22.052 -11.714 14.982 1.00 96.94 263 PRO A CA 1
ATOM 2128 C C . PRO A 1 263 ? -22.793 -10.988 16.103 1.00 96.94 263 PRO A C 1
ATOM 2130 O O . PRO A 1 263 ? -22.236 -10.111 16.765 1.00 96.94 263 PRO A O 1
ATOM 2133 N N . LYS A 1 264 ? -24.036 -11.408 16.356 1.00 96.62 264 LYS A N 1
ATOM 2134 C CA . LYS A 1 264 ? -24.868 -10.820 17.408 1.00 96.62 264 LYS A CA 1
ATOM 2135 C C . LYS A 1 264 ? -24.155 -10.852 18.763 1.00 96.62 264 LYS A C 1
ATOM 2137 O O . LYS A 1 264 ? -23.789 -11.927 19.233 1.00 96.62 264 LYS A O 1
ATOM 2142 N N . GLY A 1 265 ? -24.035 -9.695 19.407 1.00 96.62 265 GLY A N 1
ATOM 2143 C CA . GLY A 1 265 ? -23.361 -9.518 20.695 1.00 96.62 265 GLY A CA 1
ATOM 2144 C C . GLY A 1 265 ? -21.867 -9.195 20.594 1.00 96.62 265 GLY A C 1
ATOM 2145 O O . GLY A 1 265 ? -21.250 -8.949 21.628 1.00 96.62 265 GLY A O 1
ATOM 2146 N N . LEU A 1 266 ? -21.292 -9.182 19.386 1.00 97.50 266 LEU A N 1
ATOM 2147 C CA . LEU A 1 266 ? -19.885 -8.858 19.119 1.00 97.50 266 LEU A CA 1
ATOM 2148 C C . LEU A 1 266 ? -19.718 -7.568 18.297 1.00 97.50 266 LEU A C 1
ATOM 2150 O O . LEU A 1 266 ? -18.632 -7.276 17.808 1.00 97.50 266 LEU A O 1
ATOM 2154 N N . GLU A 1 267 ? -20.777 -6.774 18.137 1.00 96.62 267 GLU A N 1
ATOM 2155 C CA . GLU A 1 267 ? -20.756 -5.524 17.369 1.00 96.62 267 GLU A CA 1
ATOM 2156 C C . GLU A 1 267 ? -19.837 -4.463 17.998 1.00 96.62 267 GLU A C 1
ATOM 2158 O O . GLU A 1 267 ? -19.273 -3.620 17.302 1.00 96.62 267 GLU A O 1
ATOM 2163 N N . ILE A 1 268 ? -19.672 -4.499 19.323 1.00 97.44 268 ILE A N 1
ATOM 2164 C CA . ILE A 1 268 ? -18.996 -3.463 20.106 1.00 97.44 268 ILE A CA 1
ATOM 2165 C C . ILE A 1 268 ? -17.865 -4.090 20.922 1.00 97.44 268 ILE A C 1
ATOM 2167 O O . ILE A 1 268 ? -18.110 -4.984 21.725 1.00 97.44 268 ILE A O 1
ATOM 2171 N N . GLY A 1 269 ? -16.630 -3.606 20.744 1.00 97.44 269 GLY A N 1
ATOM 2172 C CA . GLY A 1 269 ? -15.472 -4.050 21.529 1.00 97.44 269 GLY A CA 1
ATOM 2173 C C . GLY A 1 269 ? -14.809 -5.355 21.073 1.00 97.44 269 GLY A C 1
ATOM 2174 O O . GLY A 1 269 ? -13.882 -5.821 21.742 1.00 97.44 269 GLY A O 1
ATOM 2175 N N . TYR A 1 270 ? -15.246 -5.935 19.954 1.00 97.94 270 TYR A N 1
ATOM 2176 C CA . TYR A 1 270 ? -14.679 -7.157 19.381 1.00 97.94 270 TYR A CA 1
ATOM 2177 C C . TYR A 1 270 ? -14.235 -6.931 17.942 1.00 97.94 270 TYR A C 1
ATOM 2179 O O . TYR A 1 270 ? -14.814 -6.115 17.226 1.00 97.94 270 TYR A O 1
ATOM 2187 N N . VAL A 1 271 ? -13.207 -7.662 17.521 1.00 96.88 271 VAL A N 1
ATOM 2188 C CA . VAL A 1 271 ? -12.646 -7.576 16.170 1.00 96.88 271 VAL A CA 1
ATOM 2189 C C . VAL A 1 271 ? -12.326 -8.964 15.610 1.00 96.88 271 VAL A C 1
ATOM 2191 O O . VAL A 1 271 ? -11.975 -9.870 16.375 1.00 96.88 271 VAL A O 1
ATOM 2194 N N . PRO A 1 272 ? -12.441 -9.153 14.286 1.00 96.38 272 PRO A N 1
ATOM 2195 C CA . PRO A 1 272 ? -12.033 -10.383 13.630 1.00 96.38 272 PRO A CA 1
ATOM 2196 C C . PRO A 1 272 ? -10.509 -10.417 13.450 1.00 96.38 272 PRO A C 1
ATOM 2198 O O . PRO A 1 272 ? -9.905 -9.442 13.009 1.00 96.38 272 PRO A O 1
ATOM 2201 N N . ILE A 1 273 ? -9.893 -11.559 13.751 1.00 94.50 273 ILE A N 1
ATOM 2202 C CA . ILE A 1 273 ? -8.459 -11.808 13.586 1.00 94.50 273 ILE A CA 1
ATOM 2203 C C . ILE A 1 273 ? -8.256 -13.000 12.667 1.00 94.50 273 ILE A C 1
ATOM 2205 O O . ILE A 1 273 ? -8.811 -14.077 12.898 1.00 94.50 273 ILE A O 1
ATOM 2209 N N . VAL A 1 274 ? -7.452 -12.797 11.625 1.00 92.75 274 VAL A N 1
ATOM 2210 C CA . VAL A 1 274 ? -7.082 -13.840 10.667 1.00 92.75 274 VAL A CA 1
ATOM 2211 C C . VAL A 1 274 ? -6.172 -14.859 11.348 1.00 92.75 274 VAL A C 1
ATOM 2213 O O . VAL A 1 274 ? -5.141 -14.513 11.916 1.00 92.75 274 VAL A O 1
ATOM 2216 N N . LEU A 1 275 ? -6.569 -16.127 11.263 1.00 88.88 275 LEU A N 1
ATOM 2217 C CA . LEU A 1 275 ? -5.856 -17.283 11.808 1.00 88.88 275 LEU A CA 1
ATOM 2218 C C . LEU A 1 275 ? -5.228 -18.147 10.719 1.00 88.88 275 LEU A C 1
ATOM 2220 O O . LEU A 1 275 ? -4.423 -19.021 11.015 1.00 88.88 275 LEU A O 1
ATOM 2224 N N . LYS A 1 276 ? -5.656 -17.999 9.467 1.00 89.69 276 LYS A N 1
ATOM 2225 C CA . LYS A 1 276 ? -5.107 -18.751 8.342 1.00 89.69 276 LYS A CA 1
ATOM 2226 C C . LYS A 1 276 ? -5.528 -18.109 7.034 1.00 89.69 276 LYS A C 1
ATOM 2228 O O . LYS A 1 276 ? -6.669 -17.672 6.926 1.00 89.69 276 LYS A O 1
ATOM 2233 N N . GLN A 1 277 ? -4.667 -18.149 6.027 1.00 90.06 277 GLN A N 1
ATOM 2234 C CA . GLN A 1 277 ? -5.084 -17.946 4.640 1.00 90.06 277 GLN A CA 1
ATOM 2235 C C . GLN A 1 277 ? -4.494 -19.051 3.777 1.00 90.06 277 GLN A C 1
ATOM 2237 O O . GLN A 1 277 ? -3.310 -19.355 3.888 1.00 90.06 277 GLN A O 1
ATOM 2242 N N . MET A 1 278 ? -5.321 -19.673 2.946 1.00 87.19 278 MET A N 1
ATOM 2243 C CA . MET A 1 278 ? -4.904 -20.697 1.996 1.00 87.19 278 MET A CA 1
ATOM 2244 C C . MET A 1 278 ? -5.145 -20.192 0.584 1.00 87.19 278 MET A C 1
ATOM 2246 O O . MET A 1 278 ? -6.257 -19.769 0.277 1.00 87.19 278 MET A O 1
ATOM 2250 N N . ALA A 1 279 ? -4.127 -20.277 -0.271 1.00 82.00 279 ALA A N 1
ATOM 2251 C CA . ALA A 1 279 ? -4.302 -20.057 -1.699 1.00 82.00 279 ALA A CA 1
ATOM 2252 C C . ALA A 1 279 ? -5.352 -21.025 -2.267 1.00 82.00 279 ALA A C 1
ATOM 2254 O O . ALA A 1 279 ? -5.564 -22.119 -1.725 1.00 82.00 279 ALA A O 1
ATOM 2255 N N . SER A 1 280 ? -5.998 -20.619 -3.361 1.00 71.62 280 SER A N 1
ATOM 2256 C CA . SER A 1 280 ? -6.887 -21.512 -4.096 1.00 71.62 280 SER A CA 1
ATOM 2257 C C . SER A 1 280 ? -6.134 -22.787 -4.475 1.00 71.62 280 SER A C 1
ATOM 2259 O O . SER A 1 280 ? -4.984 -22.729 -4.915 1.00 71.62 280 SER A O 1
ATOM 2261 N N . LYS A 1 281 ? -6.756 -23.951 -4.268 1.00 60.34 281 LYS A N 1
ATOM 2262 C CA . LYS A 1 281 ? -6.202 -25.201 -4.788 1.00 60.34 281 LYS A CA 1
ATOM 2263 C C . LYS A 1 281 ? -6.422 -25.199 -6.300 1.00 60.34 281 LYS A C 1
ATOM 2265 O O . LYS A 1 281 ? -7.562 -25.377 -6.724 1.00 60.34 281 LYS A O 1
ATOM 2270 N N . CYS A 1 282 ? -5.358 -24.970 -7.066 1.00 45.31 282 CYS A N 1
ATOM 2271 C CA . CYS A 1 282 ? -5.313 -25.356 -8.475 1.00 45.31 282 CYS A CA 1
ATOM 2272 C C . CYS A 1 282 ? -5.471 -26.876 -8.616 1.00 45.31 282 CYS A C 1
ATOM 2274 O O . CYS A 1 282 ? -4.942 -27.610 -7.745 1.00 45.31 282 CYS A O 1
#

Sequence (282 aa):
MEINTVPYFDSEDAMGNKYTRIPRFKFPVNQDGITTLMQDVTMYSKESIYQQVKAWAKGAQPPKGSFGIDDKSLWKPVIKSNAISLKQGPKNLPLLELDKILRTTIFRTNESHSFGLEWIDENTGGLFPEYFKQEGEAMVPVSVDEVPEETKLVPQKFMTYESNHAYLPPHPQEQNDHWSVPGPCLGPFKAMLSDSSEVTYSWYRFVDQPAFQHLNWSQSEKKDLQKLVEEMHAKWTPEKEYIPPPESGRLVEIDPALILKPPKGLEIGYVPIVLKQMASKC

Radius of gyration: 25.76 Å; chains: 1; bounding box: 55×51×67 Å